Protein AF-0000000067478458 (afdb_homodimer)

Sequence (380 aa):
KSRFDGRETGVKDRFRKYLKAPKVTAKAPEKFSIYDQDHKVLVLDCGILRAVPDRPYILPETFFVLASHLSSACEEKGSPILLAVSKGELCLCCEKDKGQSKPSLQLKKKKLTDLATEKEQARQPFIFYRAEVGSKNTLESVTHPGWFICTSCNSGEPVGMTDILGKREHTEFSFRRVHKAEMSPIEATEKSRFDGRETGVKDRFRKYLKAPKVTAKAPEKFSIYDQDHKVLVLDCGILRAVPDRPYILPETFFVLASHLSSACEEKGSPILLAVSKGELCLCCEKDKGQSKPSLQLKKKKLTDLATEKEQARQPFIFYRAEVGSKNTLESVTHPGWFICTSCNSGEPVGMTDILGKREHTEFSFRRVHKAEMSPIEATE

InterPro domains:
  IPR000975 Interleukin-1 family [PF00340] (69-174)
  IPR000975 Interleukin-1 family [PR00264] (79-99)
  IPR000975 Interleukin-1 family [PR00264] (122-135)
  IPR000975 Interleukin-1 family [PR00264] (136-151)
  IPR000975 Interleukin-1 family [PTHR10078] (21-177)
  IPR008996 Cytokine IL1/FGF [SSF50353] (30-178)

Radius of gyration: 31.21 Å; Cα contacts (8 Å, |Δi|>4): 764; chains: 2; bounding box: 82×111×56 Å

Organism: Equus caballus (NCBI:txid9796)

pLDDT: mean 84.92, std 23.18, range [25.0, 98.94]

Foldseek 3Di:
DDPPPPPPPPVVVVVVVVVPPPPPVQPFWFKWWKAFPVQWTWDADPFFTFTAHDDPVDDGWIKTKHFADDPPDDPVLATKMWIATPQQQWTWFWDDDPPRPHIKIHTDGHGNVVLRPDDCVSNQRRIWHWDDDPQKIWTARRVDGQWTWWHAPDGGDTIIIDNDPDPGTTGIMGIHTDDPPPPPPPPPDD/DDPPPPPPPPVVVVVVVVVPPPPPVQPFWFKWWKAFPVQWTWDADPFFTFTAHDDPVDDGWIKTKGFADDPPDDPVLATKMWIATPQQQWTWFWDDDPPRPHTKIHTDGHGNVVLRPDDPVSNQRRIWHWDDDPQKTWTARRVDGQWTFWHAPDGGDTIIIDNDPDPGTTGIMGIHTDDPPPPPPPPPPD

Structure (mmCIF, N/CA/C/O backbone):
data_AF-0000000067478458-model_v1
#
loop_
_entity.id
_entity.type
_entity.pdbx_description
1 polymer Interleukin-1
#
loop_
_atom_site.group_PDB
_atom_site.id
_atom_site.type_symbol
_atom_site.label_atom_id
_atom_site.label_alt_id
_atom_site.label_comp_id
_atom_site.label_asym_id
_atom_site.label_entity_id
_atom_site.label_seq_id
_atom_site.pdbx_PDB_ins_code
_atom_site.Cartn_x
_atom_site.Cartn_y
_atom_site.Cartn_z
_atom_site.occupancy
_atom_site.B_iso_or_equiv
_atom_site.auth_seq_id
_atom_site.auth_comp_id
_atom_site.auth_asym_id
_atom_site.auth_atom_id
_atom_site.pdbx_PDB_model_num
ATOM 1 N N . LYS A 1 1 ? 62.625 -54.969 1.107 1 29.3 1 LYS A N 1
ATOM 2 C CA . LYS A 1 1 ? 61.344 -54.375 1.493 1 29.3 1 LYS A CA 1
ATOM 3 C C . LYS A 1 1 ? 61.031 -53.156 0.622 1 29.3 1 LYS A C 1
ATOM 5 O O . LYS A 1 1 ? 61.812 -52.219 0.546 1 29.3 1 LYS A O 1
ATOM 10 N N . SER A 1 2 ? 60.219 -53.406 -0.561 1 27.22 2 SER A N 1
ATOM 11 C CA . SER A 1 2 ? 59.906 -52.656 -1.771 1 27.22 2 SER A CA 1
ATOM 12 C C . SER A 1 2 ? 59.062 -51.406 -1.452 1 27.22 2 SER A C 1
ATOM 14 O O . SER A 1 2 ? 58.062 -51.5 -0.769 1 27.22 2 SER A O 1
ATOM 16 N N . ARG A 1 3 ? 59.656 -50.156 -1.488 1 32.78 3 ARG A N 1
ATOM 17 C CA . ARG A 1 3 ? 59.281 -48.781 -1.201 1 32.78 3 ARG A CA 1
ATOM 18 C C . ARG A 1 3 ? 58.25 -48.25 -2.184 1 32.78 3 ARG A C 1
ATOM 20 O O . ARG A 1 3 ? 58 -47.062 -2.287 1 32.78 3 ARG A O 1
ATOM 27 N N . PHE A 1 4 ? 57.562 -49.156 -3.01 1 31.75 4 PHE A N 1
ATOM 28 C CA . PHE A 1 4 ? 56.812 -48.625 -4.141 1 31.75 4 PHE A CA 1
ATOM 29 C C . PHE A 1 4 ? 55.531 -47.969 -3.678 1 31.75 4 PHE A C 1
ATOM 31 O O . PHE A 1 4 ? 54.688 -47.594 -4.496 1 31.75 4 PHE A O 1
ATOM 38 N N . ASP A 1 5 ? 55.156 -47.906 -2.355 1 34.56 5 ASP A N 1
ATOM 39 C CA . ASP A 1 5 ? 53.719 -47.75 -2.131 1 34.56 5 ASP A CA 1
ATOM 40 C C . ASP A 1 5 ? 53.281 -46.312 -2.34 1 34.56 5 ASP A C 1
ATOM 42 O O . ASP A 1 5 ? 52.125 -45.938 -2.078 1 34.56 5 ASP A O 1
ATOM 46 N N . GLY A 1 6 ? 54.25 -45.312 -2.615 1 32.06 6 GLY A N 1
ATOM 47 C CA . GLY A 1 6 ? 53.781 -43.969 -2.311 1 32.06 6 GLY A CA 1
ATOM 48 C C . GLY A 1 6 ? 52.906 -43.375 -3.393 1 32.06 6 GLY A C 1
ATOM 49 O O . GLY A 1 6 ? 52.375 -42.25 -3.238 1 32.06 6 GLY A O 1
ATOM 50 N N . ARG A 1 7 ? 53 -43.688 -4.707 1 40.56 7 ARG A N 1
ATOM 51 C CA . ARG A 1 7 ? 52.531 -42.781 -5.766 1 40.56 7 ARG A CA 1
ATOM 52 C C . ARG A 1 7 ? 51.031 -42.844 -5.906 1 40.56 7 ARG A C 1
ATOM 54 O O . ARG A 1 7 ? 50.469 -42.25 -6.848 1 40.56 7 ARG A O 1
ATOM 61 N N . GLU A 1 8 ? 50.375 -43.688 -5.094 1 39.91 8 GLU A N 1
ATOM 62 C CA . GLU A 1 8 ? 48.938 -43.844 -5.418 1 39.91 8 GLU A CA 1
ATOM 63 C C . GLU A 1 8 ? 48.156 -42.594 -5.031 1 39.91 8 GLU A C 1
ATOM 65 O O . GLU A 1 8 ? 47 -42.438 -5.426 1 39.91 8 GLU A O 1
ATOM 70 N N . THR A 1 9 ? 48.781 -41.562 -4.285 1 47.12 9 THR A N 1
ATOM 71 C CA . THR A 1 9 ? 47.906 -40.531 -3.736 1 47.12 9 THR A CA 1
ATOM 72 C C . THR A 1 9 ? 47.594 -39.5 -4.793 1 47.12 9 THR A C 1
ATOM 74 O O . THR A 1 9 ? 46.688 -38.688 -4.613 1 47.12 9 THR A O 1
ATOM 77 N N . GLY A 1 10 ? 48.344 -39.469 -6.039 1 44.66 10 GLY A N 1
ATOM 78 C CA . GLY A 1 10 ? 48.125 -38.375 -6.949 1 44.66 10 GLY A CA 1
ATOM 79 C C . GLY A 1 10 ? 46.906 -38.531 -7.805 1 44.66 10 GLY A C 1
ATOM 80 O O . GLY A 1 10 ? 46.531 -37.594 -8.547 1 44.66 10 GLY A O 1
ATOM 81 N N . VAL A 1 11 ? 46.406 -39.719 -8.031 1 46.41 11 VAL A N 1
ATOM 82 C CA . VAL A 1 11 ? 45.312 -39.906 -8.992 1 46.41 11 VAL A CA 1
ATOM 83 C C . VAL A 1 11 ? 44 -39.469 -8.367 1 46.41 11 VAL A C 1
ATOM 85 O O . VAL A 1 11 ? 43.031 -39.188 -9.078 1 46.41 11 VAL A O 1
ATOM 88 N N . LYS A 1 12 ? 43.938 -39.469 -7.062 1 46.12 12 LYS A N 1
ATOM 89 C CA . LYS A 1 12 ? 42.625 -39.219 -6.477 1 46.12 12 LYS A CA 1
ATOM 90 C C . LYS A 1 12 ? 42.281 -37.75 -6.543 1 46.12 12 LYS A C 1
ATOM 92 O O . LYS A 1 12 ? 41.094 -37.375 -6.586 1 46.12 12 LYS A O 1
ATOM 97 N N . ASP A 1 13 ? 43.312 -36.875 -6.648 1 46.44 13 ASP A N 1
ATOM 98 C CA . ASP A 1 13 ? 42.969 -35.438 -6.598 1 46.44 13 ASP A CA 1
ATOM 99 C C . ASP A 1 13 ? 42.469 -34.938 -7.949 1 46.44 13 ASP A C 1
ATOM 101 O O . ASP A 1 13 ? 41.688 -34 -8.016 1 46.44 13 ASP A O 1
ATOM 105 N N . ARG A 1 14 ? 42.781 -35.719 -9.086 1 42.22 14 ARG A N 1
ATOM 106 C CA . ARG A 1 14 ? 42.312 -35.219 -10.383 1 42.22 14 ARG A CA 1
ATOM 107 C C . ARG A 1 14 ? 40.844 -35.562 -10.617 1 42.22 14 ARG A C 1
ATOM 109 O O . ARG A 1 14 ? 40.156 -34.875 -11.359 1 42.22 14 ARG A O 1
ATOM 116 N N . PHE A 1 15 ? 40.312 -36.688 -10.023 1 43.44 15 PHE A N 1
ATOM 117 C CA . PHE A 1 15 ? 38.938 -37.062 -10.25 1 43.44 15 PHE A CA 1
ATOM 118 C C . PHE A 1 15 ? 38 -36.062 -9.57 1 43.44 15 PHE A C 1
ATOM 120 O O . PHE A 1 15 ? 36.875 -35.812 -10.047 1 43.44 15 PHE A O 1
ATOM 127 N N . ARG A 1 16 ? 38.344 -35.375 -8.516 1 35.69 16 ARG A N 1
ATOM 128 C CA . ARG A 1 16 ? 37.438 -34.469 -7.836 1 35.69 16 ARG A CA 1
ATOM 129 C C . ARG A 1 16 ? 37.25 -33.188 -8.633 1 35.69 16 ARG A C 1
ATOM 131 O O . ARG A 1 16 ? 36.25 -32.469 -8.469 1 35.69 16 ARG A O 1
ATOM 138 N N . LYS A 1 17 ? 38.281 -32.844 -9.406 1 40.16 17 LYS A N 1
ATOM 139 C CA . LYS A 1 17 ? 38.094 -31.594 -10.117 1 40.16 17 LYS A CA 1
ATOM 140 C C . LYS A 1 17 ? 37.094 -31.75 -11.25 1 40.16 17 LYS A C 1
ATOM 142 O O . LYS A 1 17 ? 36.438 -30.781 -11.617 1 40.16 17 LYS A O 1
ATOM 147 N N . TYR A 1 18 ? 37.125 -32.938 -11.93 1 38.72 18 TYR A N 1
ATOM 148 C CA . TYR A 1 18 ? 36.219 -33.062 -13.055 1 38.72 18 TYR A CA 1
ATOM 149 C C . TYR A 1 18 ? 34.781 -33.281 -12.586 1 38.72 18 TYR A C 1
ATOM 151 O O . TYR A 1 18 ? 33.844 -33.312 -13.398 1 38.72 18 TYR A O 1
ATOM 159 N N . LEU A 1 19 ? 34.656 -33.75 -11.352 1 32.28 19 LEU A N 1
ATOM 160 C CA . LEU A 1 19 ? 33.281 -33.938 -10.945 1 32.28 19 LEU A CA 1
ATOM 161 C C . LEU A 1 19 ? 32.656 -32.594 -10.602 1 32.28 19 LEU A C 1
ATOM 163 O O . LEU A 1 19 ? 31.609 -32.531 -9.922 1 32.28 19 LEU A O 1
ATOM 167 N N . LYS A 1 20 ? 33.531 -31.547 -10.695 1 36.47 20 LYS A N 1
ATOM 168 C CA . LYS A 1 20 ? 32.656 -30.406 -10.594 1 36.47 20 LYS A CA 1
ATOM 169 C C . LYS A 1 20 ? 31.594 -30.422 -11.703 1 36.47 20 LYS A C 1
ATOM 171 O O . LYS A 1 20 ? 31.922 -30.281 -12.883 1 36.47 20 LYS A O 1
ATOM 176 N N . ALA A 1 21 ? 30.672 -31.406 -11.68 1 36.75 21 ALA A N 1
ATOM 177 C CA . ALA A 1 21 ? 29.516 -31.281 -12.57 1 36.75 21 ALA A CA 1
ATOM 178 C C . ALA A 1 21 ? 29.234 -29.812 -12.883 1 36.75 21 ALA A C 1
ATOM 180 O O . ALA A 1 21 ? 29.359 -28.953 -12.008 1 36.75 21 ALA A O 1
ATOM 181 N N . PRO A 1 22 ? 29.422 -29.312 -14.094 1 38.59 22 PRO A N 1
ATOM 182 C CA . PRO A 1 22 ? 28.969 -27.938 -14.375 1 38.59 22 PRO A CA 1
ATOM 183 C C . PRO A 1 22 ? 27.703 -27.578 -13.617 1 38.59 22 PRO A C 1
ATOM 185 O O . PRO A 1 22 ? 26.719 -28.328 -13.641 1 38.59 22 PRO A O 1
ATOM 188 N N . LYS A 1 23 ? 27.766 -27.141 -12.336 1 41 23 LYS A N 1
ATOM 189 C CA . LYS A 1 23 ? 26.578 -26.562 -11.719 1 41 23 LYS A CA 1
ATOM 190 C C . LYS A 1 23 ? 25.688 -25.906 -12.758 1 41 23 LYS A C 1
ATOM 192 O O . LYS A 1 23 ? 26.078 -24.922 -13.398 1 41 23 LYS A O 1
ATOM 197 N N . VAL A 1 24 ? 25.016 -26.562 -13.711 1 41.78 24 VAL A N 1
ATOM 198 C CA . VAL A 1 24 ? 23.938 -25.875 -14.438 1 41.78 24 VAL A CA 1
ATOM 199 C C . VAL A 1 24 ? 23.391 -24.719 -13.594 1 41.78 24 VAL A C 1
ATOM 201 O O . VAL A 1 24 ? 22.922 -24.938 -12.484 1 41.78 24 VAL A O 1
ATOM 204 N N . THR A 1 25 ? 24.078 -23.703 -13.508 1 47.22 25 THR A N 1
ATOM 205 C CA . THR A 1 25 ? 23.688 -22.5 -12.789 1 47.22 25 THR A CA 1
ATOM 206 C C . THR A 1 25 ? 22.203 -22.219 -12.984 1 47.22 25 THR A C 1
ATOM 208 O O . THR A 1 25 ? 21.75 -22.016 -14.117 1 47.22 25 THR A O 1
ATOM 211 N N . ALA A 1 26 ? 21.328 -22.938 -12.336 1 62.53 26 ALA A N 1
ATOM 212 C CA . ALA A 1 26 ? 19.891 -22.672 -12.32 1 62.53 26 ALA A CA 1
ATOM 213 C C . ALA A 1 26 ? 19.609 -21.172 -12.43 1 62.53 26 ALA A C 1
ATOM 215 O O . ALA A 1 26 ? 20.219 -20.359 -11.719 1 62.53 26 ALA A O 1
ATOM 216 N N . LYS A 1 27 ? 19.109 -20.703 -13.633 1 79.88 27 LYS A N 1
ATOM 217 C CA . LYS A 1 27 ? 18.734 -19.312 -13.875 1 79.88 27 LYS A CA 1
ATOM 218 C C . LYS A 1 27 ? 17.938 -18.75 -12.695 1 79.88 27 LYS A C 1
ATOM 220 O O . LYS A 1 27 ? 17.062 -19.422 -12.148 1 79.88 27 LYS A O 1
ATOM 225 N N . ALA A 1 28 ? 18.469 -17.656 -12.094 1 91.38 28 ALA A N 1
ATOM 226 C CA . ALA A 1 28 ? 17.781 -16.969 -11.016 1 91.38 28 ALA A CA 1
ATOM 227 C C . ALA A 1 28 ? 16.344 -16.625 -11.406 1 91.38 28 ALA A C 1
ATOM 229 O O . ALA A 1 28 ? 16.062 -16.359 -12.578 1 91.38 28 ALA A O 1
ATOM 230 N N . PRO A 1 29 ? 15.5 -16.766 -10.492 1 96.31 29 PRO A N 1
ATOM 231 C CA . PRO A 1 29 ? 14.109 -16.391 -10.797 1 96.31 29 PRO A CA 1
ATOM 232 C C . PRO A 1 29 ? 13.984 -14.945 -11.289 1 96.31 29 PRO A C 1
ATOM 234 O O . PRO A 1 29 ? 14.703 -14.062 -10.828 1 96.31 29 PRO A O 1
ATOM 237 N N . GLU A 1 30 ? 13.125 -14.812 -12.273 1 97.12 30 GLU A N 1
ATOM 238 C CA . GLU A 1 30 ? 12.75 -13.461 -12.672 1 97.12 30 GLU A CA 1
ATOM 239 C C . GLU A 1 30 ? 11.734 -12.859 -11.703 1 97.12 30 GLU A C 1
ATOM 241 O O . GLU A 1 30 ? 10.906 -13.578 -11.141 1 97.12 30 GLU A O 1
ATOM 246 N N . LYS A 1 31 ? 11.82 -11.562 -11.5 1 98.38 31 LYS A N 1
ATOM 247 C CA . LYS A 1 31 ? 10.945 -10.883 -10.547 1 98.38 31 LYS A CA 1
ATOM 248 C C . LYS A 1 31 ? 9.977 -9.938 -11.258 1 98.38 31 LYS A C 1
ATOM 250 O O . LYS A 1 31 ? 10.398 -9.133 -12.094 1 98.38 31 LYS A O 1
ATOM 255 N N . PHE A 1 32 ? 8.695 -10.078 -10.883 1 98.56 32 PHE A N 1
ATOM 256 C CA . PHE A 1 32 ? 7.695 -9.258 -11.547 1 98.56 32 PHE A CA 1
ATOM 257 C C . PHE A 1 32 ? 6.648 -8.766 -10.555 1 98.56 32 PHE A C 1
ATOM 259 O O . PHE A 1 32 ? 6.348 -9.445 -9.57 1 98.56 32 PHE A O 1
ATOM 266 N N . SER A 1 33 ? 6.156 -7.566 -10.82 1 98.75 33 SER A N 1
ATOM 267 C CA . SER A 1 33 ? 4.816 -7.203 -10.375 1 98.75 33 SER A CA 1
ATOM 268 C C . SER A 1 33 ? 3.77 -7.527 -11.438 1 98.75 33 SER A C 1
ATOM 270 O O . SER A 1 33 ? 4.02 -7.359 -12.633 1 98.75 33 SER A O 1
ATOM 272 N N . ILE A 1 34 ? 2.566 -7.938 -11.047 1 98.88 34 ILE A N 1
ATOM 273 C CA . ILE A 1 34 ? 1.565 -8.406 -12 1 98.88 34 ILE A CA 1
ATOM 274 C C . ILE A 1 34 ? 0.318 -7.531 -11.914 1 98.88 34 ILE A C 1
ATOM 276 O O . ILE A 1 34 ? -0.185 -7.266 -10.82 1 98.88 34 ILE A O 1
ATOM 280 N N . TYR A 1 35 ? -0.175 -7.098 -13.055 1 98.62 35 TYR A N 1
ATOM 281 C CA . TYR A 1 35 ? -1.319 -6.199 -13.172 1 98.62 35 TYR A CA 1
ATOM 282 C C . TYR A 1 35 ? -2.4 -6.809 -14.062 1 98.62 35 TYR A C 1
ATOM 284 O O . TYR A 1 35 ? -2.096 -7.469 -15.055 1 98.62 35 TYR A O 1
ATOM 292 N N . ASP A 1 36 ? -3.643 -6.535 -13.672 1 98 36 ASP A N 1
ATOM 293 C CA . ASP A 1 36 ? -4.688 -7.016 -14.57 1 98 36 ASP A CA 1
ATOM 294 C C . ASP A 1 36 ? -5.188 -5.898 -15.484 1 98 36 ASP A C 1
ATOM 296 O O . ASP A 1 36 ? -4.578 -4.824 -15.547 1 98 36 ASP A O 1
ATOM 300 N N . GLN A 1 37 ? -6.168 -6.109 -16.219 1 94.69 37 GLN A N 1
ATOM 301 C CA . GLN A 1 37 ? -6.633 -5.211 -17.266 1 94.69 37 GLN A CA 1
ATOM 302 C C . GLN A 1 37 ? -7.363 -4.008 -16.688 1 94.69 37 GLN A C 1
ATOM 304 O O . GLN A 1 37 ? -7.578 -3.01 -17.375 1 94.69 37 GLN A O 1
ATOM 309 N N . ASP A 1 38 ? -7.812 -4.074 -15.492 1 95.75 38 ASP A N 1
ATOM 310 C CA . ASP A 1 38 ? -8.539 -2.979 -14.859 1 95.75 38 ASP A CA 1
ATOM 311 C C . ASP A 1 38 ? -7.605 -2.137 -13.984 1 95.75 38 ASP A C 1
ATOM 313 O O . ASP A 1 38 ? -8.039 -1.565 -12.984 1 95.75 38 ASP A O 1
ATOM 317 N N . HIS A 1 39 ? -6.324 -2.219 -14.242 1 95.12 39 HIS A N 1
ATOM 318 C CA . HIS A 1 39 ? -5.301 -1.426 -13.562 1 95.12 39 HIS A CA 1
ATOM 319 C C . HIS A 1 39 ? -5.219 -1.78 -12.086 1 95.12 39 HIS A C 1
ATOM 321 O O . HIS A 1 39 ? -4.887 -0.93 -11.25 1 95.12 39 HIS A O 1
ATOM 327 N N . LYS A 1 40 ? -5.672 -2.986 -11.852 1 98.56 40 LYS A N 1
ATOM 328 C CA . LYS A 1 40 ? -5.406 -3.508 -10.516 1 98.56 40 LYS A CA 1
ATOM 329 C C . LYS A 1 40 ? -4.051 -4.215 -10.461 1 98.56 40 LYS A C 1
ATOM 331 O O . LYS A 1 40 ? -3.574 -4.73 -11.469 1 98.56 40 LYS A O 1
ATOM 336 N N . VAL A 1 41 ? -3.424 -4.16 -9.312 1 98.81 41 VAL A N 1
ATOM 337 C CA . VAL A 1 41 ? -2.152 -4.828 -9.055 1 98.81 41 VAL A CA 1
ATOM 338 C C . VAL A 1 41 ? -2.354 -5.93 -8.016 1 98.81 41 VAL A C 1
ATOM 340 O O . VAL A 1 41 ? -3.193 -5.809 -7.125 1 98.81 41 VAL A O 1
ATOM 343 N N . LEU A 1 42 ? -1.634 -7.059 -8.188 1 98.94 42 LEU A N 1
ATOM 344 C CA . LEU A 1 42 ? -1.756 -8.164 -7.242 1 98.94 42 LEU A CA 1
ATOM 345 C C . LEU A 1 42 ? -0.916 -7.906 -5.996 1 98.94 42 LEU A C 1
ATOM 347 O O . LEU A 1 42 ? 0.262 -7.555 -6.098 1 98.94 42 LEU A O 1
ATOM 351 N N . VAL A 1 43 ? -1.51 -8.031 -4.824 1 98.94 43 VAL A N 1
ATOM 352 C CA . VAL A 1 43 ? -0.87 -7.836 -3.529 1 98.94 43 VAL A CA 1
ATOM 353 C C . VAL A 1 43 ? -1.061 -9.078 -2.664 1 98.94 43 VAL A C 1
ATOM 355 O O . VAL A 1 43 ? -1.953 -9.891 -2.922 1 98.94 43 VAL A O 1
ATOM 358 N N . LEU A 1 44 ? -0.184 -9.273 -1.746 1 98.81 44 LEU A N 1
ATOM 359 C CA . LEU A 1 44 ? -0.313 -10.359 -0.781 1 98.81 44 LEU A CA 1
ATOM 360 C C . LEU A 1 44 ? -0.853 -9.844 0.548 1 98.81 44 LEU A C 1
ATOM 362 O O . LEU A 1 44 ? -0.227 -9 1.192 1 98.81 44 LEU A O 1
ATOM 366 N N . ASP A 1 45 ? -2.033 -10.273 0.88 1 98.19 45 ASP A N 1
ATOM 367 C CA . ASP A 1 45 ? -2.713 -9.875 2.109 1 98.19 45 ASP A CA 1
ATOM 368 C C . ASP A 1 45 ? -2.814 -11.047 3.084 1 98.19 45 ASP A C 1
ATOM 370 O O . ASP A 1 45 ? -3.809 -11.773 3.086 1 98.19 45 ASP A O 1
ATOM 374 N N . CYS A 1 46 ? -1.815 -11.148 3.975 1 95.81 46 CYS A N 1
ATOM 375 C CA . CYS A 1 46 ? -1.787 -12.195 4.988 1 95.81 46 CYS A CA 1
ATOM 376 C C . CYS A 1 46 ? -2.055 -13.562 4.367 1 95.81 46 CYS A C 1
ATOM 378 O O . CYS A 1 46 ? -2.922 -14.305 4.832 1 95.81 46 CYS A O 1
ATOM 380 N N . GLY A 1 47 ? -1.391 -13.836 3.328 1 96.75 47 GLY A N 1
ATOM 381 C CA . GLY A 1 47 ? -1.423 -15.156 2.723 1 96.75 47 GLY A CA 1
ATOM 382 C C . GLY A 1 47 ? -2.445 -15.281 1.609 1 96.75 47 GLY A C 1
ATOM 383 O O . GLY A 1 47 ? -2.576 -16.344 0.993 1 96.75 47 GLY A O 1
ATOM 384 N N . ILE A 1 48 ? -3.158 -14.25 1.363 1 98.12 48 ILE A N 1
ATOM 385 C CA . ILE A 1 48 ? -4.148 -14.258 0.292 1 98.12 48 ILE A CA 1
ATOM 386 C C . ILE A 1 48 ? -3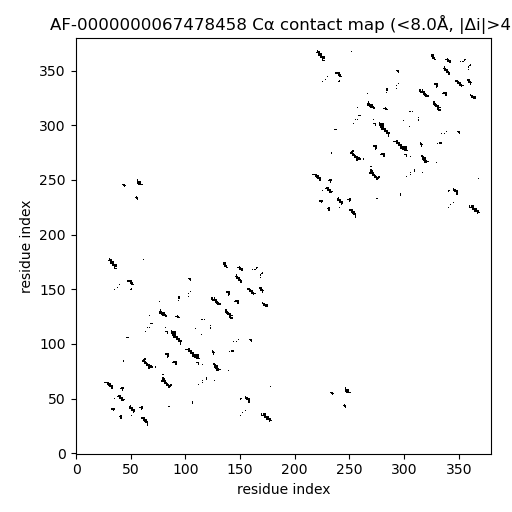.732 -13.273 -0.799 1 98.12 48 ILE A C 1
ATOM 388 O O . ILE A 1 48 ? -3.48 -12.094 -0.521 1 98.12 48 ILE A O 1
ATOM 392 N N . LEU A 1 49 ? -3.602 -13.766 -2.01 1 98.75 49 LEU A N 1
ATOM 393 C CA . LEU A 1 49 ? -3.375 -12.883 -3.146 1 98.75 49 LEU A CA 1
ATOM 394 C C . LEU A 1 49 ? -4.66 -12.156 -3.537 1 98.75 49 LEU A C 1
ATOM 396 O O . LEU A 1 49 ? -5.707 -12.781 -3.693 1 98.75 49 LEU A O 1
ATOM 400 N N . ARG A 1 50 ? -4.559 -10.828 -3.633 1 98.81 50 ARG A N 1
ATOM 401 C CA . ARG A 1 50 ? -5.715 -10.008 -4.004 1 98.81 50 ARG A CA 1
ATOM 402 C C . ARG A 1 50 ? -5.359 -9.039 -5.121 1 98.81 50 ARG A C 1
ATOM 404 O O . ARG A 1 50 ? -4.195 -8.664 -5.281 1 98.81 50 ARG A O 1
ATOM 411 N N . ALA A 1 51 ? -6.387 -8.695 -5.883 1 98.75 51 ALA A N 1
ATOM 412 C CA . ALA A 1 51 ? -6.234 -7.633 -6.875 1 98.75 51 ALA A CA 1
ATOM 413 C C . ALA A 1 51 ? -6.824 -6.32 -6.367 1 98.75 51 ALA A C 1
ATOM 415 O O . ALA A 1 51 ? -8.008 -6.254 -6.027 1 98.75 51 ALA A O 1
ATOM 416 N N . VAL A 1 52 ? -6.008 -5.297 -6.246 1 98.56 52 VAL A N 1
ATOM 417 C CA . VAL A 1 52 ? -6.457 -3.996 -5.762 1 98.56 52 VAL A CA 1
ATOM 418 C C . VAL A 1 52 ? -6.035 -2.904 -6.742 1 98.56 52 VAL A C 1
ATOM 420 O O . VAL A 1 52 ? -5.086 -3.082 -7.508 1 98.56 52 VAL A O 1
ATOM 423 N N . PRO A 1 53 ? -6.785 -1.814 -6.816 1 97.88 53 PRO A N 1
ATOM 424 C CA . PRO A 1 53 ? -6.336 -0.732 -7.695 1 97.88 53 PRO A CA 1
ATOM 425 C C . PRO A 1 53 ? -4.902 -0.295 -7.414 1 97.88 53 PRO A C 1
ATOM 427 O O . PRO A 1 53 ? -4.516 -0.149 -6.25 1 97.88 53 PRO A O 1
ATOM 430 N N . ASP A 1 54 ? -4.164 -0.104 -8.461 1 98 54 ASP A N 1
ATOM 431 C CA . ASP A 1 54 ? -2.791 0.372 -8.352 1 98 54 ASP A CA 1
ATOM 432 C C . ASP A 1 54 ? -2.748 1.833 -7.91 1 98 54 ASP A C 1
ATOM 434 O O . ASP A 1 54 ? -3.242 2.715 -8.617 1 98 54 ASP A O 1
ATOM 438 N N . ARG A 1 55 ? -2.273 2.072 -6.703 1 97.56 55 ARG A N 1
ATOM 439 C CA . ARG A 1 55 ? -2.078 3.404 -6.141 1 97.56 55 ARG A CA 1
ATOM 440 C C . ARG A 1 55 ? -0.668 3.561 -5.582 1 97.56 55 ARG A C 1
ATOM 442 O O . ARG A 1 55 ? 0.003 2.568 -5.285 1 97.56 55 ARG A O 1
ATOM 449 N N . PRO A 1 56 ? -0.153 4.816 -5.391 1 96.75 56 PRO A N 1
ATOM 450 C CA . PRO A 1 56 ? 1.213 5.047 -4.91 1 96.75 56 PRO A CA 1
ATOM 451 C C . PRO A 1 56 ? 1.468 4.426 -3.537 1 96.75 56 PRO A C 1
ATOM 453 O O . PRO A 1 56 ? 2.609 4.094 -3.209 1 96.75 56 PRO A O 1
ATOM 456 N N . TYR A 1 57 ? 0.434 4.293 -2.756 1 97.81 57 TYR A N 1
ATOM 457 C CA . TYR A 1 57 ? 0.625 3.795 -1.397 1 97.81 57 TYR A CA 1
ATOM 458 C C . TYR A 1 57 ? 0.432 2.285 -1.336 1 97.81 57 TYR A C 1
ATOM 460 O O . TYR A 1 57 ? 0.445 1.694 -0.253 1 97.81 57 TYR A O 1
ATOM 468 N N . ILE A 1 58 ? 0.292 1.642 -2.502 1 98.56 58 ILE A N 1
ATOM 469 C CA . ILE A 1 58 ? 0.133 0.193 -2.568 1 98.56 58 ILE A CA 1
ATOM 470 C C . ILE A 1 58 ? 1.484 -0.463 -2.842 1 98.56 58 ILE A C 1
ATOM 472 O O . ILE A 1 58 ? 2.217 -0.039 -3.738 1 98.56 58 ILE A O 1
ATOM 476 N N . LEU A 1 59 ? 1.843 -1.399 -2.02 1 98.06 59 LEU A N 1
ATOM 477 C CA . LEU A 1 59 ? 3.029 -2.221 -2.238 1 98.06 59 LEU A CA 1
ATOM 478 C C . LEU A 1 59 ? 2.689 -3.455 -3.066 1 98.06 59 LEU A C 1
ATOM 480 O O . LEU A 1 59 ? 2.09 -4.402 -2.557 1 98.06 59 LEU A O 1
ATOM 484 N N . PRO A 1 60 ? 3.002 -3.504 -4.344 1 98.56 60 PRO A N 1
ATOM 485 C CA . PRO A 1 60 ? 2.756 -4.699 -5.152 1 98.56 60 PRO A CA 1
ATOM 486 C C . PRO A 1 60 ? 3.508 -5.926 -4.641 1 98.56 60 PRO A C 1
ATOM 488 O O . PRO A 1 60 ? 4.633 -5.805 -4.148 1 98.56 60 PRO A O 1
ATOM 491 N N . GLU A 1 61 ? 2.904 -7.051 -4.762 1 98.75 61 GLU A N 1
ATOM 492 C CA . GLU A 1 61 ? 3.643 -8.273 -4.461 1 98.75 61 GLU A CA 1
ATOM 493 C C . GLU A 1 61 ? 4.652 -8.594 -5.562 1 98.75 61 GLU A C 1
ATOM 495 O O . GLU A 1 61 ? 4.355 -8.445 -6.746 1 98.75 61 GLU A O 1
ATOM 500 N N . THR A 1 62 ? 5.812 -8.969 -5.141 1 98.69 62 THR A N 1
ATOM 501 C CA . THR A 1 62 ? 6.809 -9.438 -6.094 1 98.69 62 THR A CA 1
ATOM 502 C C . THR A 1 62 ? 6.621 -10.93 -6.379 1 98.69 62 THR A C 1
ATOM 504 O O . THR A 1 62 ? 6.633 -11.75 -5.457 1 98.69 62 THR A O 1
ATOM 507 N N . PHE A 1 63 ? 6.477 -11.266 -7.59 1 98.81 63 PHE A N 1
ATOM 508 C CA . PHE A 1 63 ? 6.422 -12.648 -8.039 1 98.81 63 PHE A CA 1
ATOM 509 C C . PHE A 1 63 ? 7.793 -13.125 -8.508 1 98.81 63 PHE A C 1
ATOM 511 O O . PHE A 1 63 ? 8.469 -12.43 -9.273 1 98.81 63 PHE A O 1
ATOM 518 N N . PHE A 1 64 ? 8.148 -14.227 -8.031 1 98.69 64 PHE A N 1
ATOM 519 C CA . PHE A 1 64 ? 9.32 -14.93 -8.523 1 98.69 64 PHE A CA 1
ATOM 520 C C . PHE A 1 64 ? 8.93 -16 -9.531 1 98.69 64 PHE A C 1
ATOM 522 O O . PHE A 1 64 ? 8.109 -16.875 -9.234 1 98.69 64 PHE A O 1
ATOM 529 N N . VAL A 1 65 ? 9.5 -15.906 -10.68 1 98.38 65 VAL A N 1
ATOM 530 C CA . VAL A 1 65 ? 9.07 -16.766 -11.781 1 98.38 65 VAL A CA 1
ATOM 531 C C . VAL A 1 65 ? 10.258 -17.562 -12.297 1 98.38 65 VAL A C 1
ATOM 533 O O . VAL A 1 65 ? 11.328 -17.016 -12.555 1 98.38 65 VAL A O 1
ATOM 536 N N . LEU A 1 66 ? 10.094 -18.875 -12.414 1 98.06 66 LEU A N 1
ATOM 537 C CA . LEU A 1 66 ? 11.094 -19.766 -12.992 1 98.06 66 LEU A CA 1
ATOM 538 C C . LEU A 1 66 ? 10.492 -20.578 -14.133 1 98.06 66 LEU A C 1
ATOM 540 O O . LEU A 1 66 ? 9.359 -21.062 -14.031 1 98.06 66 LEU A O 1
ATOM 544 N N . ALA A 1 67 ? 11.266 -20.625 -15.164 1 96.25 67 ALA A N 1
ATOM 545 C CA . ALA A 1 67 ? 10.883 -21.578 -16.203 1 96.25 67 ALA A CA 1
ATOM 546 C C . ALA A 1 67 ? 10.906 -23.016 -15.68 1 96.25 67 ALA A C 1
ATOM 548 O O . ALA A 1 67 ? 11.703 -23.344 -14.797 1 96.25 67 ALA A O 1
ATOM 549 N N . SER A 1 68 ? 9.969 -23.828 -16.172 1 95.44 68 SER A N 1
ATOM 550 C CA . SER A 1 68 ? 9.922 -25.234 -15.805 1 95.44 68 SER A CA 1
ATOM 551 C C . SER A 1 68 ? 9.883 -26.125 -17.031 1 95.44 68 SER A C 1
ATOM 553 O O . SER A 1 68 ? 9.656 -25.656 -18.156 1 95.44 68 SER A O 1
ATOM 555 N N . HIS A 1 69 ? 10.211 -27.344 -16.734 1 91.88 69 HIS A N 1
ATOM 556 C CA . HIS A 1 69 ? 10.195 -28.344 -17.797 1 91.88 69 HIS A CA 1
ATOM 557 C C . HIS A 1 69 ? 9.062 -29.344 -17.609 1 91.88 69 HIS A C 1
ATOM 559 O O . HIS A 1 69 ? 8.773 -29.75 -16.484 1 91.88 69 HIS A O 1
ATOM 565 N N . LEU A 1 70 ? 8.414 -29.625 -18.688 1 93.44 70 LEU A N 1
ATOM 566 C CA . LEU A 1 70 ? 7.383 -30.656 -18.75 1 93.44 70 LEU A CA 1
ATOM 567 C C . LEU A 1 70 ? 7.633 -31.609 -19.906 1 93.44 70 LEU A C 1
ATOM 569 O O . LEU A 1 70 ? 7.816 -31.172 -21.047 1 93.44 70 LEU A O 1
ATOM 573 N N . SER A 1 71 ? 7.688 -32.875 -19.656 1 91.75 71 SER A N 1
ATOM 574 C CA . SER A 1 71 ? 7.953 -33.875 -20.688 1 91.75 71 SER A CA 1
ATOM 575 C C . SER A 1 71 ? 6.883 -33.844 -21.766 1 91.75 71 SER A C 1
ATOM 577 O O . SER A 1 71 ? 7.18 -34.031 -22.953 1 91.75 71 SER A O 1
ATOM 579 N N . SER A 1 72 ? 5.637 -33.594 -21.438 1 88.12 72 SER A N 1
ATOM 580 C CA . SER A 1 72 ? 4.52 -33.562 -22.375 1 88.12 72 SER A CA 1
ATOM 581 C C . SER A 1 72 ? 4.027 -32.156 -22.609 1 88.12 72 SER A C 1
ATOM 583 O O . SER A 1 72 ? 2.834 -31.922 -22.828 1 88.12 72 SER A O 1
ATOM 585 N N . ALA A 1 73 ? 5.012 -31.281 -22.656 1 83.88 73 ALA A N 1
ATOM 586 C CA . ALA A 1 73 ? 4.617 -29.875 -22.781 1 83.88 73 ALA A CA 1
ATOM 587 C C . ALA A 1 73 ? 3.977 -29.609 -24.141 1 83.88 73 ALA A C 1
ATOM 589 O O . ALA A 1 73 ? 4.391 -30.188 -25.156 1 83.88 73 ALA A O 1
ATOM 590 N N . CYS A 1 74 ? 2.889 -28.859 -24.188 1 87.94 74 CYS A N 1
ATOM 591 C CA . CYS A 1 74 ? 2.221 -28.359 -25.391 1 87.94 74 CYS A CA 1
ATOM 592 C C . CYS A 1 74 ? 2.689 -26.953 -25.734 1 87.94 74 CYS A C 1
ATOM 594 O O . CYS A 1 74 ? 2.342 -25.984 -25.047 1 87.94 74 CYS A O 1
ATOM 596 N N . GLU A 1 75 ? 3.43 -26.812 -26.766 1 85.44 75 GLU A N 1
ATOM 597 C CA . GLU A 1 75 ? 4.02 -25.516 -27.125 1 85.44 75 GLU A CA 1
ATOM 598 C C . GLU A 1 75 ? 2.941 -24.469 -27.391 1 85.44 75 GLU A C 1
ATOM 600 O O . GLU A 1 75 ? 3.146 -23.281 -27.125 1 85.44 75 GLU A O 1
ATOM 605 N N . GLU A 1 76 ? 1.822 -24.938 -27.844 1 91.31 76 GLU A N 1
ATOM 606 C CA . GLU A 1 76 ? 0.744 -24.031 -28.203 1 91.31 76 GLU A CA 1
ATOM 607 C C . GLU A 1 76 ? 0.15 -23.359 -26.984 1 91.31 76 GLU A C 1
ATOM 609 O O . GLU A 1 76 ? -0.471 -22.297 -27.078 1 91.31 76 GLU A O 1
ATOM 614 N N . LYS A 1 77 ? 0.357 -23.984 -25.844 1 93.94 77 LYS A N 1
ATOM 615 C CA . LYS A 1 77 ? -0.254 -23.469 -24.625 1 93.94 77 LYS A CA 1
ATOM 616 C C . LYS A 1 77 ? 0.659 -22.453 -23.938 1 93.94 77 LYS A C 1
ATOM 618 O O . LYS A 1 77 ? 0.233 -21.734 -23.031 1 93.94 77 LYS A O 1
ATOM 623 N N . GLY A 1 78 ? 1.837 -22.328 -24.391 1 95.81 78 GLY A N 1
ATOM 624 C CA . GLY A 1 78 ? 2.791 -21.406 -23.797 1 95.81 78 GLY A CA 1
ATOM 625 C C . GLY A 1 78 ? 3.906 -22.109 -23.047 1 95.81 78 GLY A C 1
ATOM 626 O O . GLY A 1 78 ? 4.105 -23.312 -23.203 1 95.81 78 GLY A O 1
ATOM 627 N N . SER A 1 79 ? 4.672 -21.375 -22.281 1 96.38 79 SER A N 1
ATOM 628 C CA . SER A 1 79 ? 5.832 -21.906 -21.578 1 96.38 79 SER A CA 1
ATOM 629 C C . SER A 1 79 ? 5.477 -22.297 -20.141 1 96.38 79 SER A C 1
ATOM 631 O O . SER A 1 79 ? 4.84 -21.516 -19.422 1 96.38 79 SER A O 1
ATOM 633 N N . PRO A 1 80 ? 5.836 -23.5 -19.812 1 97.56 80 PRO A N 1
ATOM 634 C CA . PRO A 1 80 ? 5.609 -23.875 -18.406 1 97.56 80 PRO A CA 1
ATOM 635 C C . PRO A 1 80 ? 6.445 -23.047 -17.438 1 97.56 80 PRO A C 1
ATOM 637 O O . PRO A 1 80 ? 7.656 -22.922 -17.609 1 97.56 80 PRO A O 1
ATOM 640 N N . ILE A 1 81 ? 5.781 -22.516 -16.391 1 98.19 81 ILE A N 1
ATOM 641 C CA . ILE A 1 81 ? 6.512 -21.734 -15.406 1 98.19 81 ILE A CA 1
ATOM 642 C C . ILE A 1 81 ? 6.047 -22.109 -14 1 98.19 81 ILE A C 1
ATOM 644 O O . ILE A 1 81 ? 4.977 -22.688 -13.828 1 98.19 81 ILE A O 1
ATOM 648 N N . LEU A 1 82 ? 6.887 -21.828 -13.055 1 98.69 82 LEU A N 1
ATOM 649 C CA . LEU A 1 82 ? 6.594 -21.828 -11.625 1 98.69 82 LEU A CA 1
ATOM 650 C C . LEU A 1 82 ? 6.539 -20.391 -11.094 1 98.69 82 LEU A C 1
ATOM 652 O O . LEU A 1 82 ? 7.312 -19.531 -11.531 1 98.69 82 LEU A O 1
ATOM 656 N N . LEU A 1 83 ? 5.625 -20.172 -10.172 1 98.88 83 LEU A N 1
ATOM 657 C CA . LEU A 1 83 ? 5.496 -18.859 -9.547 1 98.88 83 LEU A CA 1
ATOM 658 C C . LEU A 1 83 ? 5.523 -18.969 -8.031 1 98.88 83 LEU A C 1
ATOM 660 O O . LEU A 1 83 ? 4.961 -19.906 -7.461 1 98.88 83 LEU A O 1
ATOM 664 N N . ALA A 1 84 ? 6.145 -17.984 -7.469 1 98.88 84 ALA A N 1
ATOM 665 C CA . ALA A 1 84 ? 6.145 -17.875 -6.012 1 98.88 84 ALA A CA 1
ATOM 666 C C . ALA A 1 84 ? 6.051 -16.422 -5.562 1 98.88 84 ALA A C 1
ATOM 668 O O . ALA A 1 84 ? 6.43 -15.508 -6.305 1 98.88 84 ALA A O 1
ATOM 669 N N . VAL A 1 85 ? 5.5 -16.266 -4.395 1 98.75 85 VAL A N 1
ATOM 670 C CA . VAL A 1 85 ? 5.406 -14.953 -3.758 1 98.75 85 VAL A CA 1
ATOM 671 C C . VAL A 1 85 ? 6.035 -15.008 -2.369 1 98.75 85 VAL A C 1
ATOM 673 O O . VAL A 1 85 ? 6.707 -15.984 -2.021 1 98.75 85 VAL A O 1
ATOM 676 N N . SER A 1 86 ? 5.926 -13.867 -1.614 1 98.19 86 SER A N 1
ATOM 677 C CA . SER A 1 86 ? 6.543 -13.805 -0.292 1 98.19 86 SER A CA 1
ATOM 678 C C . SER A 1 86 ? 8.016 -14.18 -0.351 1 98.19 86 SER A C 1
ATOM 680 O O . SER A 1 86 ? 8.461 -15.102 0.339 1 98.19 86 SER A O 1
ATOM 682 N N . LYS A 1 87 ? 8.773 -13.508 -1.2 1 97.25 87 LYS A N 1
ATOM 683 C CA . LYS A 1 87 ? 10.211 -13.68 -1.39 1 97.25 87 LYS A CA 1
ATOM 684 C C . LYS A 1 87 ? 10.547 -15.094 -1.847 1 97.25 87 LYS A C 1
ATOM 686 O O . LYS A 1 87 ? 11.578 -15.648 -1.464 1 97.25 87 LYS A O 1
ATOM 691 N N . GLY A 1 88 ? 9.578 -15.75 -2.469 1 98.19 88 GLY A N 1
ATOM 692 C CA . GLY A 1 88 ? 9.828 -17.062 -3.051 1 98.19 88 GLY A CA 1
ATOM 693 C C . GLY A 1 88 ? 9.469 -18.203 -2.123 1 98.19 88 GLY A C 1
ATOM 694 O O . GLY A 1 88 ? 9.75 -19.359 -2.426 1 98.19 88 GLY A O 1
ATOM 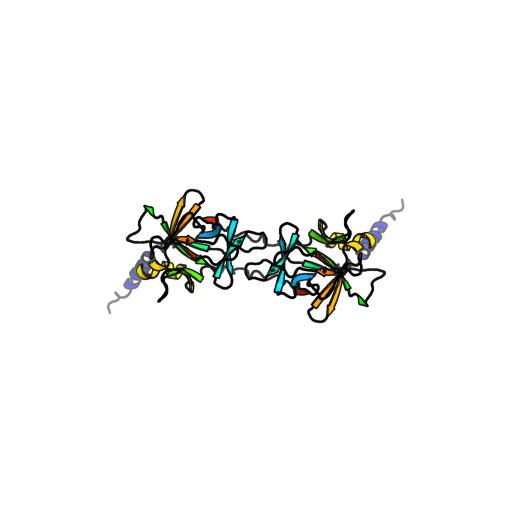695 N N . GLU A 1 89 ? 8.766 -17.875 -1.022 1 98.44 89 GLU A N 1
ATOM 696 C CA . GLU A 1 89 ? 8.547 -18.875 0.011 1 98.44 89 GLU A CA 1
ATOM 697 C C . GLU A 1 89 ? 7.168 -19.516 -0.123 1 98.44 89 GLU A C 1
ATOM 699 O O . GLU A 1 89 ? 6.895 -20.547 0.483 1 98.44 89 GLU A O 1
ATOM 704 N N . LEU A 1 90 ? 6.297 -18.875 -0.836 1 98.81 90 LEU A N 1
ATOM 705 C CA . LEU A 1 90 ? 4.961 -19.406 -1.082 1 98.81 90 LEU A CA 1
ATOM 706 C C . LEU A 1 90 ? 4.734 -19.641 -2.57 1 98.81 90 LEU A C 1
ATOM 708 O O . LEU A 1 90 ? 4.676 -18.703 -3.357 1 98.81 90 LEU A O 1
ATOM 712 N N . CYS A 1 91 ? 4.582 -20.891 -2.945 1 98.88 91 CYS A N 1
ATOM 713 C CA . CYS A 1 91 ? 4.43 -21.234 -4.355 1 98.88 91 CYS A CA 1
ATOM 714 C C . CYS A 1 91 ? 2.959 -21.328 -4.738 1 98.88 91 CYS A C 1
ATOM 716 O O . CYS A 1 91 ? 2.143 -21.844 -3.973 1 98.88 91 CYS A O 1
ATOM 718 N N . LEU A 1 92 ? 2.623 -20.797 -5.867 1 98.88 92 LEU A N 1
ATOM 719 C CA . LEU A 1 92 ? 1.264 -20.906 -6.387 1 98.88 92 LEU A CA 1
ATOM 720 C C . LEU A 1 92 ? 0.976 -22.328 -6.852 1 98.88 92 LEU A C 1
ATOM 722 O O . LEU A 1 92 ? 1.824 -22.969 -7.48 1 98.88 92 LEU A O 1
ATOM 726 N N . CYS A 1 93 ? -0.202 -22.703 -6.535 1 98.31 93 CYS A N 1
ATOM 727 C CA . CYS A 1 93 ? -0.644 -24.062 -6.836 1 98.31 93 CYS A CA 1
ATOM 728 C C . CYS A 1 93 ? -2.123 -24.078 -7.207 1 98.31 93 CYS A C 1
ATOM 730 O O . CYS A 1 93 ? -2.932 -23.391 -6.594 1 98.31 93 CYS A O 1
ATOM 732 N N . CYS A 1 94 ? -2.424 -24.828 -8.234 1 98.38 94 CYS A N 1
ATOM 733 C CA . CYS A 1 94 ? -3.818 -25.062 -8.594 1 98.38 94 CYS A CA 1
ATOM 734 C C . CYS A 1 94 ? -4.262 -26.469 -8.156 1 98.38 94 CYS A C 1
ATOM 736 O O . CYS A 1 94 ? -3.773 -27.469 -8.688 1 98.38 94 CYS A O 1
ATOM 738 N N . GLU A 1 95 ? -5.145 -26.5 -7.23 1 96.56 95 GLU A N 1
ATOM 739 C CA . GLU A 1 95 ? -5.582 -27.797 -6.707 1 96.56 95 GLU A CA 1
ATOM 740 C C . GLU A 1 95 ? -7.082 -27.797 -6.441 1 96.56 95 GLU A C 1
ATOM 742 O O . GLU A 1 95 ? -7.676 -26.75 -6.164 1 96.56 95 GLU A O 1
ATOM 747 N N . LYS A 1 96 ? -7.602 -28.922 -6.621 1 94.19 96 LYS A N 1
ATOM 748 C CA . LYS A 1 96 ? -8.992 -29.172 -6.258 1 94.19 96 LYS A CA 1
ATOM 749 C C . LYS A 1 96 ? -9.094 -29.906 -4.926 1 94.19 96 LYS A C 1
ATOM 751 O O . LYS A 1 96 ? -8.695 -31.062 -4.824 1 94.19 96 LYS A O 1
ATOM 756 N N . ASP A 1 97 ? -9.586 -29.094 -3.953 1 89.31 97 ASP A N 1
ATOM 757 C CA . ASP A 1 97 ? -9.758 -29.734 -2.65 1 89.31 97 ASP A CA 1
ATOM 758 C C . ASP A 1 97 ? -10.867 -30.781 -2.689 1 89.31 97 ASP A C 1
ATOM 760 O O . ASP A 1 97 ? -11.781 -30.688 -3.516 1 89.31 97 ASP A O 1
ATOM 764 N N . LYS A 1 98 ? -10.734 -31.703 -1.761 1 89.12 98 LYS A N 1
ATOM 765 C CA . LYS A 1 98 ? -11.766 -32.75 -1.681 1 89.12 98 LYS A CA 1
ATOM 766 C C . LYS A 1 98 ? -13.141 -32.125 -1.456 1 89.12 98 LYS A C 1
ATOM 768 O O . LYS A 1 98 ? -13.305 -31.266 -0.595 1 89.12 98 LYS A O 1
ATOM 773 N N . GLY A 1 99 ? -14.055 -32.438 -2.229 1 90.56 99 GLY A N 1
ATOM 774 C CA . GLY A 1 99 ? -15.43 -31.969 -2.076 1 90.56 99 GLY A CA 1
ATOM 775 C C . GLY A 1 99 ? -15.727 -30.719 -2.891 1 90.56 99 GLY A C 1
ATOM 776 O O . GLY A 1 99 ? -16.875 -30.297 -2.986 1 90.56 99 GLY A O 1
ATOM 777 N N . GLN A 1 100 ? -14.625 -30.172 -3.428 1 88.75 100 GLN A N 1
ATOM 778 C CA . GLN A 1 100 ? -14.867 -28.984 -4.258 1 88.75 100 GLN A CA 1
ATOM 779 C C . GLN A 1 100 ? -15.094 -29.391 -5.715 1 88.75 100 GLN A C 1
ATOM 781 O O . GLN A 1 100 ? -14.539 -30.375 -6.188 1 88.75 100 GLN A O 1
ATOM 786 N N . SER A 1 101 ? -15.953 -28.703 -6.363 1 91.44 101 SER A N 1
ATOM 787 C CA . SER A 1 101 ? -16.266 -29 -7.758 1 91.44 101 SER A CA 1
ATOM 788 C C . SER A 1 101 ? -15.281 -28.328 -8.703 1 91.44 101 SER A C 1
ATOM 790 O O . SER A 1 101 ? -15.117 -28.75 -9.844 1 91.44 101 SER A O 1
ATOM 792 N N . LYS A 1 102 ? -14.688 -27.25 -8.203 1 95.88 102 LYS A N 1
ATOM 793 C CA . LYS A 1 102 ? -13.789 -26.484 -9.055 1 95.88 102 LYS A CA 1
ATOM 794 C C . LYS A 1 102 ? -12.414 -26.328 -8.414 1 95.88 102 LYS A C 1
ATOM 796 O O . LYS A 1 102 ? -12.297 -26.25 -7.191 1 95.88 102 LYS A O 1
ATOM 801 N N . PRO A 1 103 ? -11.406 -26.344 -9.242 1 97.88 103 PRO A N 1
ATOM 802 C CA . PRO A 1 103 ? -10.086 -26.078 -8.672 1 97.88 103 PRO A CA 1
ATOM 803 C C . PRO A 1 103 ? -9.93 -24.641 -8.18 1 97.88 103 PRO A C 1
ATOM 805 O O . PRO A 1 103 ? -10.688 -23.75 -8.594 1 97.88 103 PRO A O 1
ATOM 808 N N . SER A 1 104 ? -9.023 -24.438 -7.258 1 97.88 104 SER A N 1
ATOM 809 C CA . SER A 1 104 ? -8.75 -23.125 -6.707 1 97.88 104 SER A CA 1
ATOM 810 C C . SER A 1 104 ? -7.25 -22.844 -6.664 1 97.88 104 SER A C 1
ATOM 812 O O . SER A 1 104 ? -6.438 -23.766 -6.723 1 97.88 104 SER A O 1
ATOM 814 N N . LEU A 1 105 ? -6.945 -21.625 -6.699 1 98.56 105 LEU A N 1
ATOM 815 C CA . LEU A 1 105 ? -5.555 -21.203 -6.535 1 98.56 105 LEU A CA 1
ATOM 816 C C . LEU A 1 105 ? -5.152 -21.234 -5.062 1 98.56 105 LEU A C 1
ATOM 818 O O . LEU A 1 105 ? -5.871 -20.719 -4.207 1 98.56 105 LEU A O 1
ATOM 822 N N . GLN A 1 106 ? -4.066 -21.812 -4.762 1 98.06 106 GLN A N 1
ATOM 823 C CA . GLN A 1 106 ? -3.562 -21.906 -3.395 1 98.06 106 GLN A CA 1
ATOM 824 C C . GLN A 1 106 ? -2.104 -21.469 -3.316 1 98.06 106 GLN A C 1
ATOM 826 O O . GLN A 1 106 ? -1.382 -21.5 -4.312 1 98.06 106 GLN A O 1
ATOM 831 N N . LEU A 1 107 ? -1.74 -21 -2.146 1 98.69 107 LEU A N 1
ATOM 832 C CA . LEU A 1 107 ? -0.349 -20.703 -1.815 1 98.69 107 LEU A CA 1
ATOM 833 C C . LEU A 1 107 ? 0.212 -21.75 -0.861 1 98.69 107 LEU A C 1
ATOM 835 O O . LEU A 1 107 ? -0.303 -21.938 0.245 1 98.69 107 LEU A O 1
ATOM 839 N N . LYS A 1 108 ? 1.198 -22.406 -1.371 1 98.38 108 LYS A N 1
ATOM 840 C CA . LYS A 1 108 ? 1.795 -23.469 -0.574 1 98.38 108 LYS A CA 1
ATOM 841 C C . LYS A 1 108 ? 3.158 -23.062 -0.031 1 98.38 108 LYS A C 1
ATOM 843 O O . LYS A 1 108 ? 3.979 -22.5 -0.761 1 98.38 108 LYS A O 1
ATOM 848 N N . LYS A 1 109 ? 3.318 -23.297 1.295 1 98.31 109 LYS A N 1
ATOM 849 C CA . LYS A 1 109 ? 4.621 -23.047 1.901 1 98.31 109 LYS A CA 1
ATOM 850 C C . LYS A 1 109 ? 5.688 -23.984 1.341 1 98.31 109 LYS A C 1
ATOM 852 O O . LYS A 1 109 ? 5.832 -25.109 1.808 1 98.31 109 LYS A O 1
ATOM 857 N N . LYS A 1 110 ? 6.391 -23.531 0.378 1 97.88 110 LYS A N 1
ATOM 858 C CA . LYS A 1 110 ? 7.48 -24.219 -0.307 1 97.88 110 LYS A CA 1
ATOM 859 C C . LYS A 1 110 ? 8.375 -23.234 -1.043 1 97.88 110 LYS A C 1
ATOM 861 O O . LYS A 1 110 ? 7.887 -22.359 -1.755 1 97.88 110 LYS A O 1
ATOM 866 N N . LYS A 1 111 ? 9.656 -23.359 -0.807 1 97.88 111 LYS A N 1
ATOM 867 C CA . LYS A 1 111 ? 10.594 -22.484 -1.517 1 97.88 111 LYS A CA 1
ATOM 868 C C . LYS A 1 111 ? 10.609 -22.797 -3.01 1 97.88 111 LYS A C 1
ATOM 870 O O . LYS A 1 111 ? 10.688 -23.969 -3.406 1 97.88 111 LYS A O 1
ATOM 875 N N . LEU A 1 112 ? 10.633 -21.828 -3.795 1 98.19 112 LEU A N 1
ATOM 876 C CA . LEU A 1 112 ? 10.555 -21.969 -5.246 1 98.19 112 LEU A CA 1
ATOM 877 C C . LEU A 1 112 ? 11.719 -22.797 -5.773 1 98.19 112 LEU A C 1
ATOM 879 O O . LEU A 1 112 ? 11.531 -23.672 -6.621 1 98.19 112 LEU A O 1
ATOM 883 N N . THR A 1 113 ? 12.922 -22.547 -5.273 1 95.81 113 THR A N 1
ATOM 884 C CA . THR A 1 113 ? 14.117 -23.25 -5.738 1 95.81 113 THR A CA 1
ATOM 885 C C . THR A 1 113 ? 14.055 -24.734 -5.375 1 95.81 113 THR A C 1
ATOM 887 O O . THR A 1 113 ? 14.547 -25.578 -6.121 1 95.81 113 THR A O 1
ATOM 890 N N . ASP A 1 114 ? 13.477 -25.016 -4.203 1 96.88 114 ASP A N 1
ATOM 891 C CA . ASP A 1 114 ? 13.273 -26.406 -3.822 1 96.88 114 ASP A CA 1
ATOM 892 C C . ASP A 1 114 ? 12.266 -27.094 -4.742 1 96.88 114 ASP A C 1
ATOM 894 O O . ASP A 1 114 ? 12.484 -28.219 -5.203 1 96.88 114 ASP A O 1
ATOM 898 N N . LEU A 1 115 ? 11.234 -26.406 -5 1 97.62 115 LEU A N 1
ATOM 899 C CA . LEU A 1 115 ? 10.195 -26.938 -5.875 1 97.62 115 LEU A CA 1
ATOM 900 C C . LEU A 1 115 ? 10.75 -27.219 -7.266 1 97.62 115 LEU A C 1
ATOM 902 O O . LEU A 1 115 ? 10.445 -28.266 -7.855 1 97.62 115 LEU A O 1
ATOM 906 N N . ALA A 1 116 ? 11.531 -26.344 -7.781 1 96.44 116 ALA A N 1
ATOM 907 C CA . ALA A 1 116 ? 12.07 -26.453 -9.141 1 96.44 116 ALA A CA 1
ATOM 908 C C . ALA A 1 116 ? 12.891 -27.734 -9.305 1 96.44 116 ALA A C 1
ATOM 910 O O . ALA A 1 116 ? 13.055 -28.219 -10.422 1 96.44 116 ALA A O 1
ATOM 911 N N . THR A 1 117 ? 13.383 -28.25 -8.219 1 94.75 117 THR A N 1
ATOM 912 C CA . THR A 1 117 ? 14.281 -29.391 -8.289 1 94.75 117 THR A CA 1
ATOM 913 C C . THR A 1 117 ? 13.523 -30.688 -8.062 1 94.75 117 THR A C 1
ATOM 915 O O . THR A 1 117 ? 14.086 -31.781 -8.203 1 94.75 117 THR A O 1
ATOM 918 N N . GLU A 1 118 ? 12.312 -30.625 -7.742 1 96.25 118 GLU A N 1
ATOM 919 C CA . GLU A 1 118 ? 11.5 -31.812 -7.527 1 96.25 118 GLU A CA 1
ATOM 920 C C . GLU A 1 118 ? 11.242 -32.531 -8.844 1 96.25 118 GLU A C 1
ATOM 922 O O . GLU A 1 118 ? 11.445 -31.984 -9.922 1 96.25 118 GLU A O 1
ATOM 927 N N . LYS A 1 119 ? 10.844 -33.812 -8.633 1 95.88 119 LYS A N 1
ATOM 928 C CA . LYS A 1 119 ? 10.43 -34.594 -9.797 1 95.88 119 LYS A CA 1
ATOM 929 C C . LYS A 1 119 ? 9.203 -34 -10.461 1 95.88 119 LYS A C 1
ATOM 931 O O . LYS A 1 119 ? 8.422 -33.281 -9.805 1 95.88 119 LYS A O 1
ATOM 936 N N . GLU A 1 120 ? 9.031 -34.219 -11.75 1 95 120 GLU A N 1
ATOM 937 C CA . GLU A 1 120 ? 7.977 -33.594 -12.547 1 95 120 GLU A CA 1
ATOM 938 C C . GLU A 1 120 ? 6.602 -33.844 -11.93 1 95 120 GLU A C 1
ATOM 940 O O . GLU A 1 120 ? 5.766 -32.938 -11.891 1 95 120 GLU A O 1
ATOM 945 N N . GLN A 1 121 ? 6.359 -35.031 -11.391 1 95.25 121 GLN A N 1
ATOM 946 C CA . GLN A 1 121 ? 5.062 -35.406 -10.828 1 95.25 121 GLN A CA 1
ATOM 947 C C . GLN A 1 121 ? 4.703 -34.469 -9.656 1 95.25 121 GLN A C 1
ATOM 949 O O . GLN A 1 121 ? 3.549 -34.062 -9.516 1 95.25 121 GLN A O 1
ATOM 954 N N . ALA A 1 122 ? 5.672 -34.156 -8.867 1 96 122 ALA A N 1
ATOM 955 C CA . ALA A 1 122 ? 5.461 -33.312 -7.699 1 96 122 ALA A CA 1
ATOM 956 C C . ALA A 1 122 ? 5.305 -31.844 -8.102 1 96 122 ALA A C 1
ATOM 958 O O . ALA A 1 122 ? 4.676 -31.062 -7.391 1 96 122 ALA A O 1
ATOM 959 N N . ARG A 1 123 ? 5.891 -31.453 -9.297 1 97.44 123 ARG A N 1
ATOM 960 C CA . ARG A 1 123 ? 5.883 -30.062 -9.75 1 97.44 123 ARG A CA 1
ATOM 961 C C . ARG A 1 123 ? 4.598 -29.75 -10.5 1 97.44 123 ARG A C 1
ATOM 963 O O . ARG A 1 123 ? 4.191 -28.578 -10.578 1 97.44 123 ARG A O 1
ATOM 970 N N . GLN A 1 124 ? 3.945 -30.703 -11.016 1 97.31 124 GLN A N 1
ATOM 971 C CA . GLN A 1 124 ? 2.883 -30.516 -12 1 97.31 124 GLN A CA 1
ATOM 972 C C . GLN A 1 124 ? 1.784 -29.609 -11.453 1 97.31 124 GLN A C 1
ATOM 974 O O . GLN A 1 124 ? 1.329 -28.688 -12.141 1 97.31 124 GLN A O 1
ATOM 979 N N . PRO A 1 125 ? 1.366 -29.781 -10.141 1 97.94 125 PRO A N 1
ATOM 980 C CA . PRO A 1 125 ? 0.3 -28.922 -9.648 1 97.94 125 PRO A CA 1
ATOM 981 C C . PRO A 1 125 ? 0.725 -27.453 -9.562 1 97.94 125 PRO A C 1
ATOM 983 O O . PRO A 1 125 ? -0.125 -26.562 -9.453 1 97.94 125 PRO A O 1
ATOM 986 N N . PHE A 1 126 ? 2.039 -27.219 -9.648 1 98.69 126 PHE A N 1
ATOM 987 C CA . PHE A 1 126 ? 2.588 -25.891 -9.461 1 98.69 126 PHE A CA 1
ATOM 988 C C . PHE A 1 126 ? 2.941 -25.25 -10.805 1 98.69 126 PHE A C 1
ATOM 990 O O . PHE A 1 126 ? 3.377 -24.109 -10.852 1 98.69 126 PHE A O 1
ATOM 997 N N . ILE A 1 127 ? 2.77 -25.938 -11.844 1 98.5 127 ILE A N 1
ATOM 998 C CA . ILE A 1 127 ? 3.188 -25.422 -13.141 1 98.5 127 ILE A CA 1
ATOM 999 C C . ILE A 1 127 ? 2.002 -24.781 -13.852 1 98.5 127 ILE A C 1
ATOM 1001 O O . ILE A 1 127 ? 0.911 -25.344 -13.898 1 98.5 127 ILE A O 1
ATOM 1005 N N . PHE A 1 128 ? 2.211 -23.641 -14.344 1 98.5 128 PHE A N 1
ATOM 1006 C CA . PHE A 1 128 ? 1.269 -22.922 -15.195 1 98.5 128 PHE A CA 1
ATOM 1007 C C . PHE A 1 128 ? 1.872 -22.672 -16.578 1 98.5 128 PHE A C 1
ATOM 1009 O O . PHE A 1 128 ? 3.055 -22.344 -16.688 1 98.5 128 PHE A O 1
ATOM 1016 N N . TYR A 1 129 ? 1.081 -22.875 -17.609 1 98.25 129 TYR A N 1
ATOM 1017 C CA . TYR A 1 129 ? 1.485 -22.375 -18.922 1 98.25 129 TYR A CA 1
ATOM 1018 C C . TYR A 1 129 ? 1.339 -20.859 -19 1 98.25 129 TYR A C 1
ATOM 1020 O O . TYR A 1 129 ? 0.25 -20.328 -18.781 1 98.25 129 TYR A O 1
ATOM 1028 N N . ARG A 1 130 ? 2.375 -20.188 -19.297 1 98.38 130 ARG A N 1
ATOM 1029 C CA . ARG A 1 130 ? 2.338 -18.766 -19.578 1 98.38 130 ARG A CA 1
ATOM 1030 C C . ARG A 1 130 ? 2.297 -18.5 -21.078 1 98.38 130 ARG A C 1
ATOM 1032 O O . ARG A 1 130 ? 3.252 -18.797 -21.797 1 98.38 130 ARG A O 1
ATOM 1039 N N . ALA A 1 131 ? 1.201 -18.016 -21.578 1 97.69 131 ALA A N 1
ATOM 1040 C CA . ALA A 1 131 ? 1.105 -17.547 -22.953 1 97.69 131 ALA A CA 1
ATOM 1041 C C . ALA A 1 131 ? 1.233 -16.031 -23.031 1 97.69 131 ALA A C 1
ATOM 1043 O O . ALA A 1 131 ? 0.493 -15.305 -22.359 1 97.69 131 ALA A O 1
ATOM 1044 N N . GLU A 1 132 ? 2.176 -15.586 -23.797 1 96.12 132 GLU A N 1
ATOM 1045 C CA . GLU A 1 132 ? 2.447 -14.164 -23.938 1 96.12 132 GLU A CA 1
ATOM 1046 C C . GLU A 1 132 ? 2.059 -13.648 -25.312 1 96.12 132 GLU A C 1
ATOM 1048 O O . GLU A 1 132 ? 2.594 -14.109 -26.328 1 96.12 132 GLU A O 1
ATOM 1053 N N . VAL A 1 133 ? 1.11 -12.828 -25.422 1 94.44 133 VAL A N 1
ATOM 1054 C CA . VAL A 1 133 ? 0.729 -12.133 -26.641 1 94.44 133 VAL A CA 1
ATOM 1055 C C . VAL A 1 133 ? 0.866 -10.625 -26.438 1 94.44 133 VAL A C 1
ATOM 1057 O O . VAL A 1 133 ? 0.028 -10 -25.781 1 94.44 133 VAL A O 1
ATOM 1060 N N . GLY A 1 134 ? 1.925 -10.039 -27.047 1 94 134 GLY A N 1
ATOM 1061 C CA . GLY A 1 134 ? 2.244 -8.664 -26.688 1 94 134 GLY A CA 1
ATOM 1062 C C . GLY A 1 134 ? 2.633 -8.5 -25.234 1 94 134 GLY A C 1
ATOM 1063 O O . GLY A 1 134 ? 3.535 -9.18 -24.75 1 94 134 GLY A O 1
ATOM 1064 N N . SER A 1 135 ? 1.959 -7.574 -24.594 1 94.25 135 SER A N 1
ATOM 1065 C CA . SER A 1 135 ? 2.234 -7.336 -23.188 1 94.25 135 SER A CA 1
ATOM 1066 C C . SER A 1 135 ? 1.294 -8.141 -22.297 1 94.25 135 SER A C 1
ATOM 1068 O O . SER A 1 135 ? 1.378 -8.07 -21.062 1 94.25 135 SER A O 1
ATOM 1070 N N . LYS A 1 136 ? 0.455 -8.961 -22.875 1 96.25 136 LYS A N 1
ATOM 1071 C CA . LYS A 1 136 ? -0.568 -9.695 -22.141 1 96.25 136 LYS A CA 1
ATOM 1072 C C . LYS A 1 136 ? -0.132 -11.133 -21.891 1 96.25 136 LYS A C 1
ATOM 1074 O O . LYS A 1 136 ? 0.337 -11.82 -22.797 1 96.25 136 LYS A O 1
ATOM 1079 N N . ASN A 1 137 ? -0.281 -11.547 -20.688 1 98.12 137 ASN A N 1
ATOM 1080 C CA . ASN A 1 137 ? 0.038 -12.906 -20.266 1 98.12 137 ASN A CA 1
ATOM 1081 C C . ASN A 1 137 ? -1.195 -13.633 -19.734 1 98.12 137 ASN A C 1
ATOM 1083 O O . ASN A 1 137 ? -1.992 -13.055 -19 1 98.12 137 ASN A O 1
ATOM 1087 N N . THR A 1 138 ? -1.384 -14.875 -20.125 1 97.94 138 THR A N 1
ATOM 1088 C CA . THR A 1 138 ? -2.357 -15.766 -19.5 1 97.94 138 THR A CA 1
ATOM 1089 C C . THR A 1 138 ? -1.656 -16.922 -18.797 1 97.94 138 THR A C 1
ATOM 1091 O O . THR A 1 138 ? -0.572 -17.344 -19.203 1 97.94 138 THR A O 1
ATOM 1094 N N . LEU A 1 139 ? -2.254 -17.422 -17.688 1 98.62 139 LEU A N 1
ATOM 1095 C CA . LEU A 1 139 ? -1.681 -18.5 -16.891 1 98.62 139 LEU A CA 1
ATOM 1096 C C . LEU A 1 139 ? -2.666 -19.656 -16.734 1 98.62 139 LEU A C 1
ATOM 1098 O O . LEU A 1 139 ? -3.617 -19.562 -15.961 1 98.62 139 LEU A O 1
ATOM 1102 N N . GLU A 1 140 ? -2.383 -20.703 -17.438 1 98.44 140 GLU A N 1
ATOM 1103 C CA . GLU A 1 140 ? -3.248 -21.875 -17.438 1 98.44 140 GLU A CA 1
ATOM 1104 C C . GLU A 1 140 ? -2.645 -23 -16.594 1 98.44 140 GLU A C 1
ATOM 1106 O O . GLU A 1 140 ? -1.461 -23.328 -16.734 1 98.44 140 GLU A O 1
ATOM 1111 N N . SER A 1 141 ? -3.463 -23.594 -15.805 1 98.38 141 SER A N 1
ATOM 1112 C CA . SER A 1 141 ? -2.992 -24.719 -14.992 1 98.38 141 SER A CA 1
ATOM 1113 C C . SER A 1 141 ? -2.623 -25.906 -15.867 1 98.38 141 SER A C 1
ATOM 1115 O O . SER A 1 141 ? -3.354 -26.25 -16.797 1 98.38 141 SER A O 1
ATOM 1117 N N . VAL A 1 142 ? -1.51 -26.531 -15.555 1 97.25 142 VAL A N 1
ATOM 1118 C CA . VAL A 1 142 ? -1.095 -27.75 -16.25 1 97.25 142 VAL A CA 1
ATOM 1119 C C . VAL A 1 142 ? -1.911 -28.938 -15.766 1 97.25 142 VAL A C 1
ATOM 1121 O O . VAL A 1 142 ? -2.279 -29.812 -16.547 1 97.25 142 VAL A O 1
ATOM 1124 N N . THR A 1 143 ? -2.199 -28.906 -14.453 1 96.44 143 THR A N 1
ATOM 1125 C CA . THR A 1 143 ? -2.891 -30.047 -13.852 1 96.44 143 THR A CA 1
ATOM 1126 C C . THR A 1 143 ? -4.391 -29.969 -14.117 1 96.44 143 THR A C 1
ATOM 1128 O O . THR A 1 143 ? -5.074 -31 -14.125 1 96.44 143 THR A O 1
ATOM 1131 N N . HIS A 1 144 ? -4.898 -28.797 -14.289 1 97.44 144 HIS A N 1
ATOM 1132 C CA . HIS A 1 144 ? -6.305 -28.594 -14.617 1 97.44 144 HIS A CA 1
ATOM 1133 C C . HIS A 1 144 ? -6.457 -27.766 -15.891 1 97.44 144 HIS A C 1
ATOM 1135 O O . HIS A 1 144 ? -6.871 -26.609 -15.836 1 97.44 144 HIS A O 1
ATOM 1141 N N . PRO A 1 145 ? -6.254 -28.484 -17.047 1 96.25 145 PRO A N 1
ATOM 1142 C CA . PRO A 1 145 ? -6.312 -27.766 -18.312 1 96.25 145 PRO A CA 1
ATOM 1143 C C . PRO A 1 145 ? -7.641 -27.047 -18.516 1 96.25 145 PRO A C 1
ATOM 1145 O O . PRO A 1 145 ? -8.703 -27.578 -18.203 1 96.25 145 PRO A O 1
ATOM 1148 N N . GLY A 1 146 ? -7.582 -25.828 -18.969 1 96.5 146 GLY A N 1
ATOM 1149 C CA . GLY A 1 146 ? -8.773 -25.016 -19.172 1 96.5 146 GLY A CA 1
ATOM 1150 C C . GLY A 1 146 ? -9.031 -24.047 -18.031 1 96.5 146 GLY A C 1
ATOM 1151 O O . GLY A 1 146 ? -9.891 -23.172 -18.141 1 96.5 146 GLY A O 1
ATOM 1152 N N . TRP A 1 147 ? -8.359 -24.203 -16.953 1 98.06 147 TRP A N 1
ATOM 1153 C CA . TRP A 1 147 ? -8.5 -23.312 -15.812 1 98.06 147 TRP A CA 1
ATOM 1154 C C . TRP A 1 147 ? -7.355 -22.297 -15.773 1 98.06 147 TRP A C 1
ATOM 1156 O O . TRP A 1 147 ? -6.184 -22.672 -15.812 1 98.06 147 TRP A O 1
ATOM 1166 N N . PHE A 1 148 ? -7.734 -21.016 -15.688 1 98.31 148 PHE A N 1
ATOM 1167 C CA . PHE A 1 148 ? -6.789 -19.906 -15.75 1 98.31 148 PHE A CA 1
ATOM 1168 C C . PHE A 1 148 ? -6.828 -19.094 -14.469 1 98.31 148 PHE A C 1
ATOM 1170 O O . PHE A 1 148 ? -7.887 -18.922 -13.859 1 98.31 148 PHE A O 1
ATOM 1177 N N . ILE A 1 149 ? -5.645 -18.609 -14.039 1 98.69 149 ILE A N 1
ATOM 1178 C CA . ILE A 1 149 ? -5.641 -17.609 -12.984 1 98.69 149 ILE A CA 1
ATOM 1179 C C . ILE A 1 149 ? -6.492 -16.406 -13.406 1 98.69 149 ILE A C 1
ATOM 1181 O O . ILE A 1 149 ? -6.426 -15.969 -14.555 1 98.69 149 ILE A O 1
ATOM 1185 N N . CYS A 1 150 ? -7.27 -15.898 -12.453 1 98.44 150 CYS A N 1
ATOM 1186 C CA . CYS A 1 150 ? -8.18 -14.812 -12.812 1 98.44 150 CYS A CA 1
ATOM 1187 C C . CYS A 1 150 ? -8.375 -13.859 -11.641 1 98.44 150 CYS A C 1
ATOM 1189 O O . CYS A 1 150 ? -8.062 -14.188 -10.5 1 98.44 150 CYS A O 1
ATOM 1191 N N . THR A 1 151 ? -8.773 -12.688 -11.898 1 98.12 151 THR A N 1
ATOM 1192 C CA . THR A 1 151 ? -9.188 -11.703 -10.906 1 98.12 151 THR A CA 1
ATOM 1193 C C . THR A 1 151 ? -10.602 -11.211 -11.188 1 98.12 151 THR A C 1
ATOM 1195 O O . THR A 1 151 ? -11.016 -11.133 -12.344 1 98.12 151 THR A O 1
ATOM 1198 N N . SER A 1 152 ? -11.297 -10.859 -10.156 1 96.62 152 SER A N 1
ATOM 1199 C CA . SER A 1 152 ? -12.656 -10.328 -10.234 1 96.62 152 SER A CA 1
ATOM 1200 C C . SER A 1 152 ? -12.656 -8.898 -10.758 1 96.62 152 SER A C 1
ATOM 1202 O O . SER A 1 152 ? -11.656 -8.195 -10.664 1 96.62 152 SER A O 1
ATOM 1204 N N . CYS A 1 153 ? -13.82 -8.492 -11.219 1 95.25 153 CYS A N 1
ATOM 1205 C CA . CYS A 1 153 ? -13.992 -7.086 -11.586 1 95.25 153 CYS A CA 1
ATOM 1206 C C . CYS A 1 153 ? -14.047 -6.203 -10.344 1 95.25 153 CYS A C 1
ATOM 1208 O O . CYS A 1 153 ? -13.766 -5.004 -10.414 1 95.25 153 CYS A O 1
ATOM 1210 N N . ASN A 1 154 ? -14.453 -6.852 -9.305 1 95.69 154 ASN A N 1
ATOM 1211 C CA . ASN A 1 154 ? -14.523 -6.117 -8.047 1 95.69 154 ASN A CA 1
ATOM 1212 C C . ASN A 1 154 ? -13.148 -5.992 -7.395 1 95.69 154 ASN A C 1
ATOM 1214 O O . ASN A 1 154 ? -12.352 -6.934 -7.434 1 95.69 154 ASN A O 1
ATOM 1218 N N . SER A 1 155 ? -12.938 -4.859 -6.793 1 95.62 155 SER A N 1
ATOM 1219 C CA . SER A 1 155 ? -11.664 -4.594 -6.133 1 95.62 155 SER A CA 1
ATOM 1220 C C . SER A 1 155 ? -11.547 -5.367 -4.824 1 95.62 155 SER A C 1
ATOM 1222 O O . SER A 1 155 ? -12.531 -5.531 -4.105 1 95.62 155 SER A O 1
ATOM 1224 N N . GLY A 1 156 ? -10.297 -5.809 -4.598 1 97.12 156 GLY A N 1
ATOM 1225 C CA . GLY A 1 156 ? -10 -6.363 -3.289 1 97.12 156 GLY A CA 1
ATOM 1226 C C . GLY A 1 156 ? -10.344 -7.836 -3.168 1 97.12 156 GLY A C 1
ATOM 1227 O O . GLY A 1 156 ? -10.234 -8.414 -2.086 1 97.12 156 GLY A O 1
ATOM 1228 N N . GLU A 1 157 ? -10.805 -8.445 -4.227 1 97.81 157 GLU A N 1
ATOM 1229 C CA . GLU A 1 157 ? -11.18 -9.852 -4.207 1 97.81 157 GLU A CA 1
ATOM 1230 C C . GLU A 1 157 ? -9.961 -10.758 -4.348 1 97.81 157 GLU A C 1
ATOM 1232 O O . GLU A 1 157 ? -8.977 -10.383 -4.98 1 97.81 157 GLU A O 1
ATOM 1237 N N . PRO A 1 158 ? -10.031 -11.906 -3.766 1 98.38 158 PRO A N 1
ATOM 1238 C CA . PRO A 1 158 ? -8.922 -12.852 -3.92 1 98.38 158 PRO A CA 1
ATOM 1239 C C . PRO A 1 158 ? -8.711 -13.289 -5.371 1 98.38 158 PRO A C 1
ATOM 1241 O O . PRO A 1 158 ? -9.672 -13.352 -6.145 1 98.38 158 PRO A O 1
ATOM 1244 N N . VAL A 1 159 ? -7.492 -13.539 -5.723 1 98.75 159 VAL A N 1
ATOM 1245 C CA . VAL A 1 159 ? -7.164 -14.125 -7.016 1 98.75 159 VAL A CA 1
ATOM 1246 C C . VAL A 1 159 ? -7.664 -15.57 -7.066 1 98.75 159 VAL A C 1
ATOM 1248 O O . VAL A 1 159 ? -7.508 -16.328 -6.102 1 98.75 159 VAL A O 1
ATOM 1251 N N . GLY A 1 160 ? -8.289 -15.914 -8.188 1 97.88 160 GLY A N 1
ATOM 1252 C CA . GLY A 1 160 ? -8.867 -17.25 -8.281 1 97.88 160 GLY A CA 1
ATOM 1253 C C . GLY A 1 160 ? -8.555 -17.938 -9.594 1 97.88 160 GLY A C 1
ATOM 1254 O O . GLY A 1 160 ? -7.531 -17.656 -10.227 1 97.88 160 GLY A O 1
ATOM 1255 N N . MET A 1 161 ? -9.32 -18.984 -9.875 1 98.06 161 MET A N 1
ATOM 1256 C CA . MET A 1 161 ? -9.281 -19.75 -11.117 1 98.06 161 MET A CA 1
ATOM 1257 C C . MET A 1 161 ? -10.617 -19.656 -11.852 1 98.06 161 MET A C 1
ATOM 1259 O O . MET A 1 161 ? -11.672 -19.578 -11.219 1 98.06 161 MET A O 1
ATOM 1263 N N . THR A 1 162 ? -10.508 -19.656 -13.164 1 97.38 162 THR A N 1
ATOM 1264 C CA . THR A 1 162 ? -11.742 -19.688 -13.945 1 97.38 162 THR A CA 1
ATOM 1265 C C . THR A 1 162 ? -11.555 -20.5 -15.227 1 97.38 162 THR A C 1
ATOM 1267 O O . THR A 1 162 ? -10.438 -20.594 -15.75 1 97.38 162 THR A O 1
ATOM 1270 N N . ASP A 1 163 ? -12.617 -21.094 -15.672 1 96.31 163 ASP A N 1
ATOM 1271 C CA . ASP A 1 163 ? -12.602 -21.797 -16.953 1 96.31 163 ASP A CA 1
ATOM 1272 C C . ASP A 1 163 ? -13.406 -21.031 -18 1 96.31 163 ASP A C 1
ATOM 1274 O O . ASP A 1 163 ? -13.641 -21.547 -19.094 1 96.31 163 ASP A O 1
ATOM 1278 N N . ILE A 1 164 ? -13.812 -19.859 -17.641 1 92.94 164 ILE A N 1
ATOM 1279 C CA . ILE A 1 164 ? -14.57 -19 -18.547 1 92.94 164 ILE A CA 1
ATOM 1280 C C . ILE A 1 164 ? -13.734 -17.781 -18.922 1 92.94 164 ILE A C 1
ATOM 1282 O O . ILE A 1 164 ? -13.492 -16.906 -18.078 1 92.94 164 ILE A O 1
ATOM 1286 N N . LEU A 1 165 ? -13.305 -17.719 -20.156 1 86.81 165 LEU A N 1
ATOM 1287 C CA . LEU A 1 165 ? -12.438 -16.641 -20.609 1 86.81 165 LEU A CA 1
ATOM 1288 C C . LEU A 1 165 ? -13.258 -15.508 -21.219 1 86.81 165 LEU A C 1
ATOM 1290 O O . LEU A 1 165 ? -14.258 -15.75 -21.891 1 86.81 165 LEU A O 1
ATOM 1294 N N . GLY A 1 166 ? -12.859 -14.219 -21.094 1 75.75 166 GLY A N 1
ATOM 1295 C CA . GLY A 1 166 ? -13.398 -13.062 -21.781 1 75.75 166 GLY A CA 1
ATOM 1296 C C . GLY A 1 166 ? -14.664 -12.516 -21.156 1 75.75 166 GLY A C 1
ATOM 1297 O O . GLY A 1 166 ? -15.352 -11.68 -21.75 1 75.75 166 GLY A O 1
ATOM 1298 N N . LYS A 1 167 ? -15.125 -12.969 -20.094 1 75.75 167 LYS A N 1
ATOM 1299 C CA . LYS A 1 167 ? -16.375 -12.477 -19.531 1 75.75 167 LY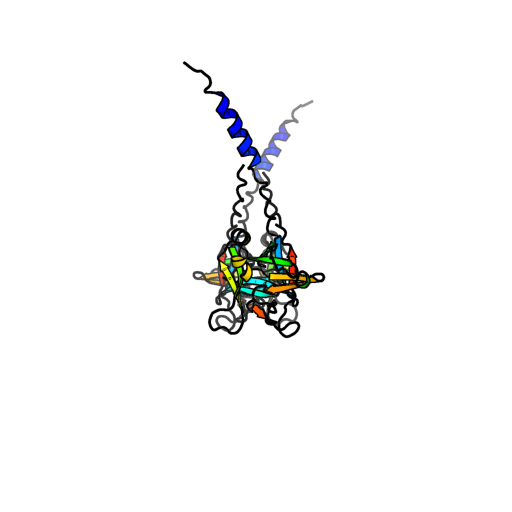S A CA 1
ATOM 1300 C C . LYS A 1 167 ? -16.141 -11.672 -18.266 1 75.75 167 LYS A C 1
ATOM 1302 O O . LYS A 1 167 ? -15.367 -10.711 -18.266 1 75.75 167 LYS A O 1
ATOM 1307 N N . ARG A 1 168 ? -16.578 -12.18 -17.172 1 82.62 168 ARG A N 1
ATOM 1308 C CA . ARG A 1 168 ? -16.781 -11.484 -15.898 1 82.62 168 ARG A CA 1
ATOM 1309 C C . ARG A 1 168 ? -15.461 -11.336 -15.148 1 82.62 168 ARG A C 1
ATOM 1311 O O . ARG A 1 168 ? -15.266 -10.375 -14.406 1 82.62 168 ARG A O 1
ATOM 1318 N N . GLU A 1 169 ? -14.477 -12.227 -15.461 1 93.69 169 GLU A N 1
ATOM 1319 C CA . GLU A 1 169 ? -13.195 -12.211 -14.758 1 93.69 169 GLU A CA 1
ATOM 1320 C C . GLU A 1 169 ? -12.055 -11.859 -15.703 1 93.69 169 GLU A C 1
ATOM 1322 O O . GLU A 1 169 ? -12.141 -12.102 -16.906 1 93.69 169 GLU A O 1
ATOM 1327 N N . HIS A 1 170 ? -11.117 -11.195 -15.227 1 96.44 170 HIS A N 1
ATOM 1328 C CA . HIS A 1 170 ? -9.922 -10.891 -16 1 96.44 170 HIS A CA 1
ATOM 1329 C C . HIS A 1 170 ? -8.93 -12.047 -15.961 1 96.44 170 HIS A C 1
ATOM 1331 O O . HIS A 1 170 ? -8.594 -12.547 -14.883 1 96.44 170 HIS A O 1
ATOM 1337 N N . THR A 1 171 ? -8.477 -12.477 -17.125 1 98 171 THR A N 1
ATOM 1338 C CA . THR A 1 171 ? -7.516 -13.57 -17.188 1 98 171 THR A CA 1
ATOM 1339 C C . THR A 1 171 ? -6.227 -13.125 -17.875 1 98 171 THR A C 1
ATOM 1341 O O . THR A 1 171 ? -5.27 -13.898 -17.969 1 98 171 THR A O 1
ATOM 1344 N N . GLU A 1 172 ? -6.203 -11.93 -18.406 1 97.12 172 GLU A N 1
ATOM 1345 C CA . GLU A 1 172 ? -5 -11.375 -19.016 1 97.12 172 GLU A CA 1
ATOM 1346 C C . GLU A 1 172 ? -4.281 -10.43 -18.062 1 97.12 172 GLU A C 1
ATOM 1348 O O . GLU A 1 172 ? -4.91 -9.562 -17.453 1 97.12 172 GLU A O 1
ATOM 1353 N N . PHE A 1 173 ? -2.977 -10.641 -17.969 1 98.44 173 PHE A N 1
ATOM 1354 C CA . PHE A 1 173 ? -2.191 -9.875 -17 1 98.44 173 PHE A CA 1
ATOM 1355 C C . PHE A 1 173 ? -0.957 -9.273 -17.672 1 98.44 173 PHE A C 1
ATOM 1357 O O . PHE A 1 173 ? -0.426 -9.844 -18.625 1 98.44 173 PHE A O 1
ATOM 1364 N N . SER A 1 174 ? -0.52 -8.172 -17.203 1 98.44 174 SER A N 1
ATOM 1365 C CA . SER A 1 174 ? 0.782 -7.605 -17.547 1 98.44 174 SER A CA 1
ATOM 1366 C C . SER A 1 174 ? 1.823 -7.926 -16.484 1 98.44 174 SER A C 1
ATOM 1368 O O . SER A 1 174 ? 1.552 -7.801 -15.289 1 98.44 174 SER A O 1
ATOM 1370 N N . PHE A 1 175 ? 2.953 -8.43 -16.891 1 98.19 175 PHE A N 1
ATOM 1371 C CA . PHE A 1 175 ? 4.109 -8.664 -16.031 1 98.19 175 PHE A CA 1
ATOM 1372 C C . PHE A 1 175 ? 5.094 -7.508 -16.125 1 98.19 175 PHE A C 1
ATOM 1374 O O . PHE A 1 175 ? 5.652 -7.238 -17.188 1 98.19 175 PHE A O 1
ATOM 1381 N N . ARG A 1 176 ? 5.277 -6.844 -15.031 1 97.88 176 ARG A N 1
ATOM 1382 C CA . ARG A 1 176 ? 6.246 -5.754 -15.008 1 97.88 176 ARG A CA 1
ATOM 1383 C C . ARG A 1 176 ? 7.473 -6.125 -14.188 1 97.88 176 ARG A C 1
ATOM 1385 O O . ARG A 1 176 ? 7.355 -6.461 -13 1 97.88 176 ARG A O 1
ATOM 1392 N N . ARG A 1 177 ? 8.586 -6.07 -14.805 1 97.25 177 ARG A N 1
ATOM 1393 C CA . ARG A 1 177 ? 9.828 -6.461 -14.133 1 97.25 177 ARG A CA 1
ATOM 1394 C C . ARG A 1 177 ? 10.102 -5.566 -12.93 1 97.25 177 ARG A C 1
ATOM 1396 O O . ARG A 1 177 ? 9.898 -4.355 -12.992 1 97.25 177 ARG A O 1
ATOM 1403 N N . VAL A 1 178 ? 10.43 -6.195 -11.859 1 93.5 178 VAL A N 1
ATOM 1404 C CA . VAL A 1 178 ? 10.812 -5.48 -10.648 1 93.5 178 VAL A CA 1
ATOM 1405 C C . VAL A 1 178 ? 12.32 -5.254 -10.633 1 93.5 178 VAL A C 1
ATOM 1407 O O . VAL A 1 178 ? 13.102 -6.195 -10.797 1 93.5 178 VAL A O 1
ATOM 1410 N N . HIS A 1 179 ? 12.719 -4.078 -10.805 1 82.62 179 HIS A N 1
ATOM 1411 C CA . HIS A 1 179 ? 14.133 -3.752 -10.773 1 82.62 179 HIS A CA 1
ATOM 1412 C C . HIS A 1 179 ? 14.609 -3.479 -9.344 1 82.62 179 HIS A C 1
ATOM 1414 O O . HIS A 1 179 ? 13.836 -2.986 -8.516 1 82.62 179 HIS A O 1
ATOM 1420 N N . LYS A 1 180 ? 15.469 -4.172 -8.836 1 60.19 180 LYS A N 1
ATOM 1421 C CA . LYS A 1 180 ? 16.031 -3.764 -7.547 1 60.19 180 LYS A CA 1
ATOM 1422 C C . LYS A 1 180 ? 16.219 -2.25 -7.484 1 60.19 180 LYS A C 1
ATOM 1424 O O . LYS A 1 180 ? 16.891 -1.67 -8.336 1 60.19 180 LYS A O 1
ATOM 1429 N N . ALA A 1 181 ? 15.383 -1.354 -7.398 1 46.38 181 ALA A N 1
ATOM 1430 C CA . ALA A 1 181 ? 15.812 0.007 -7.094 1 46.38 181 ALA A CA 1
ATOM 1431 C C . ALA A 1 181 ? 17.094 0.002 -6.25 1 46.38 181 ALA A C 1
ATOM 1433 O O . ALA A 1 181 ? 17.188 -0.75 -5.281 1 46.38 181 ALA A O 1
ATOM 1434 N N . GLU A 1 182 ? 18.281 0.301 -6.797 1 39.38 182 GLU A N 1
ATOM 1435 C CA . GLU A 1 182 ? 19.438 0.746 -6.047 1 39.38 182 GLU A CA 1
ATOM 1436 C C . GLU A 1 182 ? 19.047 1.684 -4.91 1 39.38 182 GLU A C 1
ATOM 1438 O O . GLU A 1 182 ? 18.391 2.703 -5.141 1 39.38 182 GLU A O 1
ATOM 1443 N N . MET A 1 183 ? 18.516 1.377 -3.844 1 38 183 MET A N 1
ATOM 1444 C CA . MET A 1 183 ? 18.578 2.348 -2.756 1 38 183 MET A CA 1
ATOM 1445 C C . MET A 1 183 ? 19.812 3.227 -2.867 1 38 183 MET A C 1
ATOM 1447 O O . MET A 1 183 ? 20.938 2.717 -2.926 1 38 183 MET A O 1
ATOM 1451 N N . SER A 1 184 ? 19.828 4.27 -3.598 1 35.75 184 SER A N 1
ATOM 1452 C CA . SER A 1 184 ? 20.938 5.219 -3.574 1 35.75 184 SER A CA 1
ATOM 1453 C C . SER A 1 184 ? 21.484 5.387 -2.162 1 35.75 184 SER A C 1
ATOM 1455 O O . SER A 1 184 ? 20.734 5.559 -1.208 1 35.75 184 SER A O 1
ATOM 1457 N N . PRO A 1 185 ? 22.719 4.898 -1.82 1 34.22 185 PRO A N 1
ATOM 1458 C CA . PRO A 1 185 ? 23.406 5.234 -0.568 1 34.22 185 PRO A CA 1
ATOM 1459 C C . PRO A 1 185 ? 23.344 6.727 -0.246 1 34.22 185 PRO A C 1
ATOM 1461 O O . PRO A 1 185 ? 23.469 7.559 -1.146 1 34.22 185 PRO A O 1
ATOM 1464 N N . ILE A 1 186 ? 22.5 7.293 0.554 1 36 186 ILE A N 1
ATOM 1465 C CA . ILE A 1 186 ? 22.828 8.617 1.064 1 36 186 ILE A CA 1
ATOM 1466 C C . ILE A 1 186 ? 24.328 8.727 1.28 1 36 186 ILE A C 1
ATOM 1468 O O . ILE A 1 186 ? 24.922 7.934 2.025 1 36 186 ILE A O 1
ATOM 1472 N N . GLU A 1 187 ? 25.094 9.062 0.259 1 31.64 187 GLU A N 1
ATOM 1473 C CA . GLU A 1 187 ? 26.5 9.484 0.342 1 31.64 187 GLU A CA 1
ATOM 1474 C C . GLU A 1 187 ? 26.75 10.328 1.587 1 31.64 187 GLU A C 1
ATOM 1476 O O . GLU A 1 187 ? 26.141 11.391 1.753 1 31.64 187 GLU A O 1
ATOM 1481 N N . ALA A 1 188 ? 27.094 9.758 2.779 1 33.16 188 ALA A N 1
ATOM 1482 C CA . ALA A 1 188 ? 27.797 10.438 3.861 1 33.16 188 ALA A CA 1
ATOM 1483 C C . ALA A 1 188 ? 28.953 11.281 3.318 1 33.16 188 ALA A C 1
ATOM 1485 O O . ALA A 1 188 ? 29.891 10.758 2.713 1 33.16 188 ALA A O 1
ATOM 1486 N N . THR A 1 189 ? 28.719 12.438 2.801 1 27.33 189 THR A N 1
ATOM 1487 C CA . THR A 1 189 ? 29.844 13.359 2.68 1 27.33 189 THR A CA 1
ATOM 1488 C C . THR A 1 189 ? 30.719 13.312 3.93 1 27.33 189 THR A C 1
ATOM 1490 O O . THR A 1 189 ? 30.234 13.516 5.043 1 27.33 189 THR A O 1
ATOM 1493 N N . GLU A 1 190 ? 31.938 12.734 3.898 1 25.23 190 GLU A N 1
ATOM 1494 C CA . GLU A 1 190 ? 33.062 13.086 4.77 1 25.23 190 GLU A CA 1
ATOM 1495 C C . GLU A 1 190 ? 33.312 14.586 4.781 1 25.23 190 GLU A C 1
ATOM 1497 O O . GLU A 1 190 ? 33.188 15.25 3.744 1 25.23 190 GLU A O 1
ATOM 1502 N N . LYS B 1 1 ? 59.156 57.531 9.977 1 29.94 1 LYS B N 1
ATOM 1503 C CA . LYS B 1 1 ? 58.312 56.531 9.297 1 29.94 1 LYS B CA 1
ATOM 1504 C C . LYS B 1 1 ? 57.844 55.469 10.266 1 29.94 1 LYS B C 1
ATOM 1506 O O . LYS B 1 1 ? 58.625 54.781 10.891 1 29.94 1 LYS B O 1
ATOM 1511 N N . SER B 1 2 ? 56.562 55.719 10.93 1 30.2 2 SER B N 1
ATOM 1512 C CA . SER B 1 2 ? 55.781 55.219 12.039 1 30.2 2 SER B CA 1
ATOM 1513 C C . SER B 1 2 ? 55.312 53.781 11.773 1 30.2 2 SER B C 1
ATOM 1515 O O . SER B 1 2 ? 54.656 53.531 10.758 1 30.2 2 SER B O 1
ATOM 1517 N N . ARG B 1 3 ? 55.969 52.75 12.32 1 32.16 3 ARG B N 1
ATOM 1518 C CA . ARG B 1 3 ? 55.875 51.281 12.227 1 32.16 3 ARG B CA 1
ATOM 1519 C C . ARG B 1 3 ? 54.625 50.75 12.898 1 32.16 3 ARG B C 1
ATOM 1521 O O . ARG B 1 3 ? 54.5 49.562 13.125 1 32.16 3 ARG B O 1
ATOM 1528 N N . PHE B 1 4 ? 53.656 51.656 13.469 1 34.91 4 PHE B N 1
ATOM 1529 C CA . PHE B 1 4 ? 52.688 51.031 14.375 1 34.91 4 PHE B CA 1
ATOM 1530 C C . PHE B 1 4 ? 51.656 50.25 13.609 1 34.91 4 PHE B C 1
ATOM 1532 O O . PHE B 1 4 ? 50.5 50.125 14.047 1 34.91 4 PHE B O 1
ATOM 1539 N N . ASP B 1 5 ? 51.812 49.781 12.312 1 32.56 5 ASP B N 1
ATOM 1540 C CA . ASP B 1 5 ? 50.625 49.375 11.57 1 32.56 5 ASP B CA 1
ATOM 1541 C C . ASP B 1 5 ? 50.125 48 12.055 1 32.56 5 ASP B C 1
ATOM 1543 O O . ASP B 1 5 ? 49.031 47.562 11.711 1 32.56 5 ASP B O 1
ATOM 1547 N N . GLY B 1 6 ? 51 47.094 12.695 1 31.48 6 GLY B N 1
ATOM 1548 C CA . GLY B 1 6 ? 50.656 45.688 12.43 1 31.48 6 GLY B CA 1
ATOM 1549 C C . GLY B 1 6 ? 49.594 45.125 13.367 1 31.48 6 GLY B C 1
ATOM 1550 O O . GLY B 1 6 ? 49.188 44 13.227 1 31.48 6 GLY B O 1
ATOM 1551 N N . ARG B 1 7 ? 49.406 45.562 14.617 1 41.09 7 ARG B N 1
ATOM 1552 C CA . ARG B 1 7 ? 48.781 44.688 15.617 1 41.09 7 ARG B CA 1
ATOM 1553 C C . ARG B 1 7 ? 47.281 44.656 15.43 1 41.09 7 ARG B C 1
ATOM 1555 O O . ARG B 1 7 ? 46.531 44.156 16.281 1 41.09 7 ARG B O 1
ATOM 1562 N N . GLU B 1 8 ? 46.75 45.438 14.398 1 39.12 8 GLU B N 1
ATOM 1563 C CA . GLU B 1 8 ? 45.312 45.5 14.367 1 39.12 8 GLU B CA 1
ATOM 1564 C C . GLU B 1 8 ? 44.688 44.156 13.945 1 39.12 8 GLU B C 1
ATOM 1566 O O . GLU B 1 8 ? 43.5 43.938 14.055 1 39.12 8 GLU B O 1
ATOM 1571 N N . THR B 1 9 ? 45.562 43.125 13.453 1 46.22 9 THR B N 1
ATOM 1572 C CA . THR B 1 9 ? 44.875 42 12.797 1 46.22 9 THR B CA 1
ATOM 1573 C C . THR B 1 9 ? 44.375 41 13.828 1 46.22 9 THR B C 1
ATOM 1575 O O . THR B 1 9 ? 43.531 40.125 13.508 1 46.22 9 THR B O 1
ATOM 1578 N N . GLY B 1 10 ? 44.844 41.094 15.18 1 43.66 10 GLY B N 1
ATOM 1579 C CA . GLY B 1 10 ? 44.469 39.969 16.062 1 43.66 10 GLY B CA 1
ATOM 1580 C C . GLY B 1 10 ? 43.062 40.125 16.625 1 43.66 10 GLY B C 1
ATOM 1581 O O . GLY B 1 10 ? 42.562 39.188 17.266 1 43.66 10 GLY B O 1
ATOM 1582 N N . VAL B 1 11 ? 42.5 41.281 16.734 1 46.25 11 VAL B N 1
ATOM 1583 C CA . VAL B 1 11 ? 41.25 41.438 17.438 1 46.25 11 VAL B CA 1
ATOM 1584 C C . VAL B 1 11 ? 40.094 40.969 16.531 1 46.25 11 VAL B C 1
ATOM 1586 O O . VAL B 1 11 ? 39 40.656 17.016 1 46.25 11 VAL B O 1
ATOM 1589 N N . LYS B 1 12 ? 40.312 40.906 15.234 1 45.72 12 LYS B N 1
ATOM 1590 C CA . LYS B 1 12 ? 39.188 40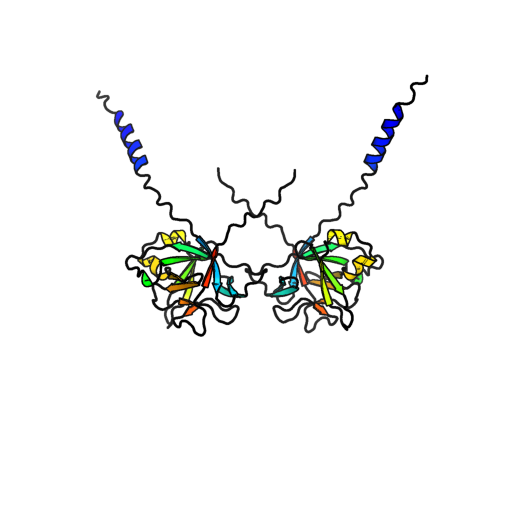.562 14.375 1 45.72 12 LYS B CA 1
ATOM 1591 C C . LYS B 1 12 ? 38.875 39.094 14.414 1 45.72 12 LYS B C 1
ATOM 1593 O O . LYS B 1 12 ? 37.75 38.656 14.18 1 45.72 12 LYS B O 1
ATOM 1598 N N . ASP B 1 13 ? 39.906 38.25 14.773 1 46.12 13 ASP B N 1
ATOM 1599 C CA . ASP B 1 13 ? 39.625 36.812 14.688 1 46.12 13 ASP B CA 1
ATOM 1600 C C . ASP B 1 13 ? 38.844 36.344 15.914 1 46.12 13 ASP B C 1
ATOM 1602 O O . ASP B 1 13 ? 38.156 35.312 15.852 1 46.12 13 ASP B O 1
ATOM 1606 N N . ARG B 1 14 ? 38.906 37.125 17.078 1 41.81 14 ARG B N 1
ATOM 1607 C CA . ARG B 1 14 ? 38.188 36.625 18.25 1 41.81 14 ARG B CA 1
ATOM 1608 C C . ARG B 1 14 ? 36.688 36.938 18.172 1 41.81 14 ARG B C 1
ATOM 1610 O O . ARG B 1 14 ? 35.875 36.219 18.781 1 41.81 14 ARG B O 1
ATOM 1617 N N . PHE B 1 15 ? 36.281 38.062 17.453 1 42.19 15 PHE B N 1
ATOM 1618 C CA . PHE B 1 15 ? 34.875 38.344 17.375 1 42.19 15 PHE B CA 1
ATOM 1619 C C . PHE B 1 15 ? 34.125 37.312 16.547 1 42.19 15 PHE B C 1
ATOM 1621 O O . PHE B 1 15 ? 32.938 37.094 16.719 1 42.19 15 PHE B O 1
ATOM 1628 N N . ARG B 1 16 ? 34.719 36.625 15.609 1 35.09 16 ARG B N 1
ATOM 1629 C CA . ARG B 1 16 ? 34 35.656 14.789 1 35.09 16 ARG B CA 1
ATOM 1630 C C . ARG B 1 16 ? 33.688 34.406 15.562 1 35.09 16 ARG B C 1
ATOM 1632 O O . ARG B 1 16 ? 32.781 33.625 15.203 1 35.09 16 ARG B O 1
ATOM 1639 N N . LYS B 1 17 ? 34.531 34.125 16.547 1 39.91 17 LYS B N 1
ATOM 1640 C CA . LYS B 1 17 ? 34.219 32.875 17.234 1 39.91 17 LYS B CA 1
ATOM 1641 C C . LYS B 1 17 ? 33 33 18.109 1 39.91 17 LYS B C 1
ATOM 1643 O O . LYS B 1 17 ? 32.281 32 18.359 1 39.91 17 LYS B O 1
ATOM 1648 N N . TYR B 1 18 ? 32.844 34.188 18.781 1 38.06 18 TYR B N 1
ATOM 1649 C CA . TYR B 1 18 ? 31.688 34.312 19.672 1 38.06 18 TYR B CA 1
ATOM 1650 C C . TYR B 1 18 ? 30.391 34.469 18.891 1 38.06 18 TYR B C 1
ATOM 1652 O O . TYR B 1 18 ? 29.297 34.469 19.469 1 38.06 18 TYR B O 1
ATOM 1660 N N . LEU B 1 19 ? 30.547 34.938 17.641 1 32.06 19 LEU B N 1
ATOM 1661 C CA . LEU B 1 19 ? 29.266 35.062 16.938 1 32.06 19 LEU B CA 1
ATOM 1662 C C . LEU B 1 19 ? 28.766 33.688 16.484 1 32.06 19 LEU B C 1
ATOM 1664 O O . LEU B 1 19 ? 27.906 33.594 15.617 1 32.06 19 LEU B O 1
ATOM 1668 N N . LYS B 1 20 ? 29.672 32.688 16.766 1 36.78 20 LYS B N 1
ATOM 1669 C CA . LYS B 1 20 ? 28.859 31.5 16.469 1 36.78 20 LYS B CA 1
ATOM 1670 C C . LYS B 1 20 ? 27.625 31.453 17.359 1 36.78 20 LYS B C 1
ATOM 1672 O O . LYS B 1 20 ? 27.734 31.281 18.578 1 36.78 20 LYS B O 1
ATOM 1677 N N . ALA B 1 21 ? 26.672 32.406 17.203 1 36.69 21 ALA B N 1
ATOM 1678 C CA . ALA B 1 21 ? 25.375 32.219 17.828 1 36.69 21 ALA B CA 1
ATOM 1679 C C . ALA B 1 21 ? 25.094 30.734 18.062 1 36.69 21 ALA B C 1
ATOM 1681 O O . ALA B 1 21 ? 25.406 29.906 17.203 1 36.69 21 ALA B O 1
ATOM 1682 N N . PRO B 1 22 ? 25.062 30.203 19.281 1 38.66 22 PRO B N 1
ATOM 1683 C CA . PRO B 1 22 ? 24.625 28.812 19.438 1 38.66 22 PRO B CA 1
ATOM 1684 C C . PRO B 1 22 ? 23.547 28.422 18.438 1 38.66 22 PRO B C 1
ATOM 1686 O O . PRO B 1 22 ? 22.547 29.125 18.297 1 38.66 22 PRO B O 1
ATOM 1689 N N . LYS B 1 23 ? 23.875 28 17.203 1 41.03 23 LYS B N 1
ATOM 1690 C CA . LYS B 1 23 ? 22.859 27.391 16.359 1 41.03 23 LYS B CA 1
ATOM 1691 C C . LYS B 1 23 ? 21.797 26.688 17.219 1 41.03 23 LYS B C 1
ATOM 1693 O O . LYS B 1 23 ? 22.094 25.703 17.906 1 41.03 23 LYS B O 1
ATOM 1698 N N . VAL B 1 24 ? 20.938 27.297 18.016 1 41.81 24 VAL B N 1
ATOM 1699 C CA . VAL B 1 24 ? 19.781 26.562 18.516 1 41.81 24 VAL B CA 1
ATOM 1700 C C . VAL B 1 24 ? 19.438 25.406 17.594 1 41.81 24 VAL B C 1
ATOM 1702 O O . VAL B 1 24 ? 19.156 25.609 16.406 1 41.81 24 VAL B O 1
ATOM 1705 N N . THR B 1 25 ? 20.172 24.406 17.609 1 47.25 25 THR B N 1
ATOM 1706 C CA . THR B 1 25 ? 19.969 23.203 16.828 1 47.25 25 THR B CA 1
ATOM 1707 C C . THR B 1 25 ? 18.484 22.859 16.734 1 47.25 25 THR B C 1
ATOM 1709 O O . THR B 1 25 ? 17.828 22.641 17.75 1 47.25 25 THR B O 1
ATOM 1712 N N . ALA B 1 26 ? 17.734 23.531 15.914 1 62.5 26 ALA B N 1
ATOM 1713 C CA . ALA B 1 26 ? 16.344 23.203 15.625 1 62.5 26 ALA B CA 1
ATOM 1714 C C . ALA B 1 26 ? 16.109 21.703 15.688 1 62.5 26 ALA B C 1
ATOM 1716 O O . ALA B 1 26 ? 16.875 20.922 15.094 1 62.5 26 ALA B O 1
ATOM 1717 N N . LYS B 1 27 ? 15.422 21.188 16.781 1 79.69 27 LYS B N 1
ATOM 1718 C CA . LYS B 1 27 ? 15.055 19.781 16.953 1 79.69 27 LYS B CA 1
ATOM 1719 C C . LYS B 1 27 ? 14.523 19.203 15.648 1 79.69 27 LYS B C 1
ATOM 1721 O O . LYS B 1 27 ? 13.742 19.844 14.945 1 79.69 27 LYS B O 1
ATOM 1726 N N . ALA B 1 28 ? 15.203 18.141 15.172 1 91.25 28 ALA B N 1
ATOM 1727 C CA . ALA B 1 28 ? 14.758 17.406 13.984 1 91.25 28 ALA B CA 1
ATOM 1728 C C . ALA B 1 28 ? 13.289 17 14.109 1 91.25 28 ALA B C 1
ATOM 1730 O O . ALA B 1 28 ? 12.805 16.734 15.203 1 91.25 28 ALA B O 1
ATOM 1731 N N . PRO B 1 29 ? 12.625 17.109 13.039 1 96.19 29 PRO B N 1
ATOM 1732 C CA . PRO B 1 29 ? 11.219 16.672 13.078 1 96.19 29 PRO B CA 1
ATOM 1733 C C . PRO B 1 29 ? 11.062 15.227 13.547 1 96.19 29 PRO B C 1
ATOM 1735 O O . PRO B 1 29 ? 11.898 14.375 13.234 1 96.19 29 PRO B O 1
ATOM 1738 N N . GLU B 1 30 ? 10.055 15.055 14.352 1 97.12 30 GLU B N 1
ATOM 1739 C CA . GLU B 1 30 ? 9.664 13.688 14.68 1 97.12 30 GLU B CA 1
ATOM 1740 C C . GLU B 1 30 ? 8.867 13.047 13.539 1 97.12 30 GLU B C 1
ATOM 1742 O O . GLU B 1 30 ? 8.133 13.734 12.828 1 97.12 30 GLU B O 1
ATOM 1747 N N . LYS B 1 31 ? 9.039 11.75 13.367 1 98.31 31 LYS B N 1
ATOM 1748 C CA . LYS B 1 31 ? 8.383 11.039 12.273 1 98.31 31 LYS B CA 1
ATOM 1749 C C . LYS B 1 31 ? 7.336 10.055 12.805 1 98.31 31 LYS B C 1
ATOM 1751 O O . LYS B 1 31 ? 7.621 9.273 13.711 1 98.31 31 LYS B O 1
ATOM 1756 N N . PHE B 1 32 ? 6.137 10.156 12.188 1 98.56 32 PHE B N 1
ATOM 1757 C CA . PHE B 1 32 ? 5.062 9.297 12.664 1 98.56 32 PHE B CA 1
ATOM 1758 C C . PHE B 1 32 ? 4.242 8.758 11.5 1 98.56 32 PHE B C 1
ATOM 1760 O O . PHE B 1 32 ? 4.098 9.43 10.469 1 98.56 32 PHE B O 1
ATOM 1767 N N . SER B 1 33 ? 3.754 7.543 11.672 1 98.75 33 SER B N 1
ATOM 1768 C CA . SER B 1 33 ? 2.537 7.129 10.984 1 98.75 33 SER B CA 1
ATOM 1769 C C . SER B 1 33 ? 1.3 7.406 11.836 1 98.75 33 SER B C 1
ATOM 1771 O O . SER B 1 33 ? 1.328 7.246 13.055 1 98.75 33 SER B O 1
ATOM 1773 N N . ILE B 1 34 ? 0.179 7.773 11.234 1 98.88 34 ILE B N 1
ATOM 1774 C CA . ILE B 1 34 ? -0.998 8.195 11.984 1 98.88 34 ILE B CA 1
ATOM 1775 C C . ILE B 1 34 ? -2.172 7.273 11.672 1 98.88 34 ILE B C 1
ATOM 1777 O O . ILE B 1 34 ? -2.453 6.992 10.5 1 98.88 34 ILE B O 1
ATOM 1781 N N . TYR B 1 35 ? -2.865 6.828 12.703 1 98.62 35 TYR B N 1
ATOM 1782 C CA . TYR B 1 35 ? -3.977 5.887 12.609 1 98.62 35 TYR B CA 1
ATOM 1783 C C . TYR B 1 35 ? -5.223 6.449 13.281 1 98.62 35 TYR B C 1
ATOM 1785 O O . TYR B 1 35 ? -5.137 7.121 14.312 1 98.62 35 TYR B O 1
ATOM 1793 N N . ASP B 1 36 ? -6.355 6.129 12.664 1 98 36 ASP B N 1
ATOM 1794 C CA . ASP B 1 36 ? -7.566 6.566 13.352 1 98 36 ASP B CA 1
ATOM 1795 C C . ASP B 1 36 ? -8.18 5.426 14.164 1 98 36 ASP B C 1
ATOM 1797 O O . ASP B 1 36 ? -7.555 4.379 14.344 1 98 36 ASP B O 1
ATOM 1801 N N . GLN B 1 37 ? -9.281 5.602 14.703 1 94.69 37 GLN B N 1
ATOM 1802 C CA . GLN B 1 37 ? -9.891 4.688 15.656 1 94.69 37 GLN B CA 1
ATOM 1803 C C . GLN B 1 37 ? -10.453 3.451 14.961 1 94.69 37 GLN B C 1
ATOM 1805 O O . GLN B 1 37 ? -10.758 2.447 15.609 1 94.69 37 GLN B O 1
ATOM 1810 N N . ASP B 1 38 ? -10.68 3.494 13.711 1 95.75 38 ASP B N 1
ATOM 1811 C CA . ASP B 1 38 ? -11.234 2.371 12.961 1 95.75 38 ASP B CA 1
ATOM 1812 C C . ASP B 1 38 ? -10.125 1.567 12.281 1 95.75 38 ASP B C 1
ATOM 1814 O O . ASP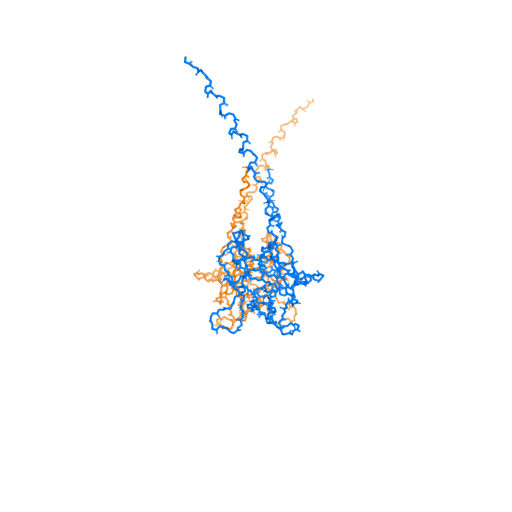 B 1 38 ? -10.344 0.985 11.211 1 95.75 38 ASP B O 1
ATOM 1818 N N . HIS B 1 39 ? -8.906 1.693 12.758 1 95.12 39 HIS B N 1
ATOM 1819 C CA . HIS B 1 39 ? -7.754 0.941 12.281 1 95.12 39 HIS B CA 1
ATOM 1820 C C . HIS B 1 39 ? -7.414 1.302 10.844 1 95.12 39 HIS B C 1
ATOM 1822 O O . HIS B 1 39 ? -6.898 0.468 10.094 1 95.12 39 HIS B O 1
ATOM 1828 N N . LYS B 1 40 ? -7.859 2.492 10.523 1 98.56 40 LYS B N 1
ATOM 1829 C CA . LYS B 1 40 ? -7.371 3.025 9.258 1 98.56 40 LYS B CA 1
ATOM 1830 C C . LYS B 1 40 ? -6.062 3.787 9.445 1 98.56 40 LYS B C 1
ATOM 1832 O O . LYS B 1 40 ? -5.801 4.328 10.523 1 98.56 40 LYS B O 1
ATOM 1837 N N . VAL B 1 41 ? -5.23 3.752 8.438 1 98.81 41 VAL B N 1
ATOM 1838 C CA . VAL B 1 41 ? -3.961 4.469 8.414 1 98.81 41 VAL B CA 1
ATOM 1839 C C . VAL B 1 41 ? -4.008 5.562 7.352 1 98.81 41 VAL B C 1
ATOM 1841 O O . VAL B 1 41 ? -4.66 5.41 6.32 1 98.81 41 VAL B O 1
ATOM 1844 N N . LEU B 1 42 ? -3.385 6.73 7.648 1 98.94 42 LEU B N 1
ATOM 1845 C CA . LEU B 1 42 ? -3.373 7.832 6.691 1 98.94 42 LEU B CA 1
ATOM 1846 C C . LEU B 1 42 ? -2.305 7.609 5.621 1 98.94 42 LEU B C 1
ATOM 1848 O O . LEU B 1 42 ? -1.155 7.305 5.945 1 98.94 42 LEU B O 1
ATOM 1852 N N . VAL B 1 43 ? -2.668 7.715 4.359 1 98.94 43 VAL B N 1
ATOM 1853 C CA . VAL B 1 43 ? -1.792 7.547 3.203 1 98.94 43 VAL B CA 1
ATOM 1854 C C . VAL B 1 43 ? -1.868 8.781 2.312 1 98.94 43 VAL B C 1
ATOM 1856 O O . VAL B 1 43 ? -2.824 9.562 2.396 1 98.94 43 VAL B O 1
ATOM 1859 N N . LEU B 1 44 ? -0.858 9.016 1.579 1 98.81 44 LEU B N 1
ATOM 1860 C CA . LEU B 1 44 ? -0.85 10.102 0.602 1 98.81 44 LEU B CA 1
ATOM 1861 C C . LEU B 1 44 ? -1.113 9.562 -0.802 1 98.81 44 LEU B C 1
ATOM 1863 O O . LEU B 1 44 ? -0.347 8.75 -1.313 1 98.81 44 LEU B O 1
ATOM 1867 N N . ASP B 1 45 ? -2.229 9.945 -1.351 1 98.19 45 ASP B N 1
ATOM 1868 C CA . ASP B 1 45 ? -2.65 9.523 -2.684 1 98.19 45 ASP B CA 1
ATOM 1869 C C . ASP B 1 45 ? -2.615 10.695 -3.666 1 98.19 45 ASP B C 1
ATOM 1871 O O . ASP B 1 45 ? -3.621 11.375 -3.861 1 98.19 45 ASP B O 1
ATOM 1875 N N . CYS B 1 46 ? -1.477 10.844 -4.348 1 95.94 46 CYS B N 1
ATOM 1876 C CA . CYS B 1 46 ? -1.304 11.898 -5.344 1 95.94 46 CYS B CA 1
ATOM 1877 C C . CYS B 1 46 ? -1.731 13.25 -4.785 1 95.94 46 CYS B C 1
ATOM 1879 O O . CYS B 1 46 ? -2.525 13.961 -5.406 1 95.94 46 CYS B O 1
ATOM 1881 N N . GLY B 1 47 ? -1.28 13.539 -3.648 1 96.75 47 GLY B N 1
ATOM 1882 C CA . GLY B 1 47 ? -1.478 14.859 -3.066 1 96.75 47 GLY B CA 1
ATOM 1883 C C . GLY B 1 47 ? -2.693 14.938 -2.162 1 96.75 47 GLY B C 1
ATOM 1884 O O . GLY B 1 47 ? -2.979 15.984 -1.586 1 96.75 47 GLY B O 1
ATOM 1885 N N . ILE B 1 48 ? -3.398 13.867 -2.041 1 98.12 48 ILE B N 1
ATOM 1886 C CA . ILE B 1 48 ? -4.57 13.828 -1.172 1 98.12 48 ILE B CA 1
ATOM 1887 C C . ILE B 1 48 ? -4.328 12.859 -0.02 1 98.12 48 ILE B C 1
ATOM 1889 O O . ILE B 1 48 ? -3.984 11.695 -0.243 1 98.12 48 ILE B O 1
ATOM 1893 N N . LEU B 1 49 ? -4.434 13.359 1.184 1 98.75 49 LEU B N 1
ATOM 1894 C CA . LEU B 1 49 ? -4.387 12.477 2.344 1 98.75 49 LEU B CA 1
ATOM 1895 C C . LEU B 1 49 ? -5.691 11.703 2.49 1 98.75 49 LEU B C 1
ATOM 1897 O O . LEU B 1 49 ? -6.773 12.289 2.445 1 98.75 49 LEU B O 1
ATOM 1901 N N . ARG B 1 50 ? -5.559 10.383 2.615 1 98.81 50 ARG B N 1
ATOM 1902 C CA . ARG B 1 50 ? -6.727 9.523 2.773 1 98.81 50 ARG B CA 1
ATOM 1903 C C . ARG B 1 50 ? -6.543 8.555 3.941 1 98.81 50 ARG B C 1
ATOM 1905 O O . ARG B 1 50 ? -5.414 8.234 4.312 1 98.81 50 ARG B O 1
ATOM 1912 N N . ALA B 1 51 ? -7.684 8.172 4.496 1 98.75 51 ALA B N 1
ATOM 1913 C CA . ALA B 1 51 ? -7.668 7.113 5.504 1 98.75 51 ALA B CA 1
ATOM 1914 C C . ALA B 1 51 ? -8.109 5.781 4.902 1 98.75 51 ALA B C 1
ATOM 1916 O O . ALA B 1 51 ? -9.203 5.672 4.344 1 98.75 51 ALA B O 1
ATOM 1917 N N . VAL B 1 52 ? -7.242 4.793 4.949 1 98.56 52 VAL B N 1
ATOM 1918 C CA . VAL B 1 52 ? -7.543 3.477 4.395 1 98.56 52 VAL B CA 1
ATOM 1919 C C . VAL B 1 52 ? -7.266 2.4 5.441 1 98.56 52 VAL B C 1
ATOM 1921 O O . VAL B 1 52 ? -6.484 2.617 6.371 1 98.56 52 VAL B O 1
ATOM 1924 N N . PRO B 1 53 ? -7.965 1.277 5.387 1 97.88 53 PRO B N 1
ATOM 1925 C CA . PRO B 1 53 ? -7.645 0.21 6.34 1 97.88 53 PRO B CA 1
ATOM 1926 C C . PRO B 1 53 ? -6.168 -0.171 6.324 1 97.88 53 PRO B C 1
ATOM 1928 O O . PRO B 1 53 ? -5.566 -0.294 5.254 1 97.88 53 PRO B O 1
ATOM 1931 N N . ASP B 1 54 ? -5.637 -0.336 7.48 1 98.06 54 ASP B N 1
ATOM 1932 C CA . ASP B 1 54 ? -4.246 -0.753 7.629 1 98.06 54 ASP B CA 1
ATOM 1933 C C . ASP B 1 54 ? -4.062 -2.211 7.215 1 98.06 54 ASP B C 1
ATOM 1935 O O . ASP B 1 54 ? -4.629 -3.115 7.836 1 98.06 54 ASP B O 1
ATOM 1939 N N . ARG B 1 55 ? -3.379 -2.426 6.109 1 97.56 55 ARG B N 1
ATOM 1940 C CA . ARG B 1 55 ? -3.035 -3.748 5.594 1 97.56 55 ARG B CA 1
ATOM 1941 C C . ARG B 1 55 ? -1.542 -3.852 5.305 1 97.56 55 ARG B C 1
ATOM 1943 O O . ARG B 1 55 ? -0.866 -2.834 5.129 1 97.56 55 ARG B O 1
ATOM 1950 N N . PRO B 1 56 ? -0.952 -5.09 5.223 1 96.75 56 PRO B N 1
ATOM 1951 C CA . PRO B 1 56 ? 0.485 -5.266 5.004 1 96.75 56 PRO B CA 1
ATOM 1952 C C . PRO B 1 56 ? 0.966 -4.637 3.697 1 96.75 56 PRO B C 1
ATOM 1954 O O . PRO B 1 56 ? 2.137 -4.262 3.584 1 96.75 56 PRO B O 1
ATOM 1957 N N . TYR B 1 57 ? 0.087 -4.531 2.738 1 97.88 57 TYR B N 1
ATOM 1958 C CA . TYR B 1 57 ? 0.507 -4.027 1.437 1 97.88 57 TYR B CA 1
ATOM 1959 C C . TYR B 1 57 ? 0.276 -2.523 1.334 1 97.88 57 TYR B C 1
ATOM 1961 O O . TYR B 1 57 ? 0.462 -1.931 0.268 1 97.88 57 TYR B O 1
ATOM 1969 N N . ILE B 1 58 ? -0.105 -1.884 2.453 1 98.56 58 ILE B N 1
ATOM 1970 C CA . ILE B 1 58 ? -0.328 -0.442 2.482 1 98.56 58 ILE B CA 1
ATOM 1971 C C . ILE B 1 58 ? 0.925 0.264 2.996 1 98.56 58 ILE B C 1
ATOM 1973 O O . ILE B 1 58 ? 1.498 -0.136 4.012 1 98.56 58 ILE B O 1
ATOM 1977 N N . LEU B 1 59 ? 1.394 1.214 2.26 1 98.06 59 LEU B N 1
ATOM 1978 C CA . LEU B 1 59 ? 2.486 2.08 2.689 1 98.06 59 LEU B CA 1
ATOM 1979 C C . LEU B 1 59 ? 1.954 3.299 3.434 1 98.06 59 LEU B C 1
ATOM 1981 O O . LEU B 1 59 ? 1.418 4.223 2.818 1 98.06 59 LEU B O 1
ATOM 1985 N N . PRO B 1 60 ? 2.016 3.373 4.742 1 98.56 60 PRO B N 1
ATOM 1986 C CA . PRO B 1 60 ? 1.576 4.555 5.488 1 98.56 60 PRO B CA 1
ATOM 1987 C C . PRO B 1 60 ? 2.363 5.812 5.117 1 98.56 60 PRO B C 1
ATOM 1989 O O . PRO B 1 60 ? 3.564 5.734 4.848 1 98.56 60 PRO B O 1
ATOM 1992 N N . GLU B 1 61 ? 1.709 6.914 5.125 1 98.75 61 GLU B N 1
ATOM 1993 C CA . GLU B 1 61 ? 2.443 8.164 4.961 1 98.75 61 GLU B CA 1
ATOM 1994 C C . GLU B 1 61 ? 3.223 8.516 6.227 1 98.75 61 GLU B C 1
ATOM 1996 O O . GLU B 1 61 ? 2.717 8.352 7.34 1 98.75 61 GLU B O 1
ATOM 2001 N N . THR B 1 62 ? 4.414 8.938 6.023 1 98.69 62 THR B N 1
ATOM 2002 C CA . THR B 1 62 ? 5.199 9.445 7.145 1 98.69 62 THR B CA 1
ATOM 2003 C C . THR B 1 62 ? 4.91 10.93 7.379 1 98.69 62 THR B C 1
ATOM 2005 O O . THR B 1 62 ? 5.062 11.75 6.473 1 98.69 62 THR B O 1
ATOM 2008 N N . PHE B 1 63 ? 4.523 11.25 8.531 1 98.81 63 PHE B N 1
ATOM 2009 C CA . PHE B 1 63 ? 4.332 12.633 8.961 1 98.81 63 PHE B CA 1
ATOM 2010 C C . PHE B 1 63 ? 5.574 13.156 9.672 1 98.81 63 PHE B C 1
ATOM 2012 O O . PHE B 1 63 ? 6.117 12.492 10.555 1 98.81 63 PHE B O 1
ATOM 2019 N N . PHE B 1 64 ? 5.969 14.273 9.266 1 98.69 64 PHE B N 1
ATOM 2020 C CA . PHE B 1 64 ? 7.008 15.023 9.961 1 98.69 64 PHE B CA 1
ATOM 2021 C C . PHE B 1 64 ? 6.395 16.078 10.875 1 98.69 64 PHE B C 1
ATOM 2023 O O . PHE B 1 64 ? 5.605 16.922 10.43 1 98.69 64 PHE B O 1
ATOM 2030 N N . VAL B 1 65 ? 6.75 16 12.117 1 98.38 65 VAL B N 1
ATOM 2031 C CA . VAL B 1 65 ? 6.09 16.844 13.109 1 98.38 65 VAL B CA 1
ATOM 2032 C C . VAL B 1 65 ? 7.129 17.703 13.836 1 98.38 65 VAL B C 1
ATOM 2034 O O . VAL B 1 65 ? 8.148 17.188 14.297 1 98.38 65 VAL B O 1
ATOM 2037 N N . LEU B 1 66 ? 6.898 18.984 13.906 1 98.06 66 LEU B N 1
ATOM 2038 C CA . LEU B 1 66 ? 7.734 19.922 14.656 1 98.06 66 LEU B CA 1
ATOM 2039 C C . LEU B 1 66 ? 6.898 20.703 15.656 1 98.06 66 LEU B C 1
ATOM 2041 O O . LEU B 1 66 ? 5.789 21.141 15.344 1 98.06 66 LEU B O 1
ATOM 2045 N N . ALA B 1 67 ? 7.457 20.797 16.812 1 96.19 67 ALA B N 1
ATOM 2046 C CA . ALA B 1 67 ? 6.848 21.719 17.766 1 96.19 67 ALA B CA 1
ATOM 2047 C C . ALA B 1 67 ? 6.91 23.156 17.25 1 96.19 67 ALA B C 1
ATOM 2049 O O . ALA B 1 67 ? 7.832 23.516 16.516 1 96.19 67 ALA B O 1
ATOM 2050 N N . SER B 1 68 ? 5.867 23.922 17.547 1 95.5 68 SER B N 1
ATOM 2051 C CA . SER B 1 68 ? 5.832 25.344 17.172 1 95.5 68 SER B CA 1
ATOM 2052 C C . SER B 1 68 ? 5.531 26.219 18.375 1 95.5 68 SER B C 1
ATOM 2054 O O . SER B 1 68 ? 5.148 25.734 19.438 1 95.5 68 SER B O 1
ATOM 2056 N N . HIS B 1 69 ? 5.832 27.469 18.125 1 91.94 69 HIS B N 1
ATOM 2057 C CA . HIS B 1 69 ? 5.59 28.453 19.156 1 91.94 69 HIS B CA 1
ATOM 2058 C C . HIS B 1 69 ? 4.477 29.422 18.766 1 91.94 69 HIS B C 1
ATOM 2060 O O . HIS B 1 69 ? 4.387 29.812 17.594 1 91.94 69 HIS B O 1
ATOM 2066 N N . LEU B 1 70 ? 3.619 29.672 19.719 1 93.38 70 LEU B N 1
ATOM 2067 C CA . LEU B 1 70 ? 2.562 30.672 19.578 1 93.38 70 LEU B CA 1
ATOM 2068 C C . LEU B 1 70 ? 2.566 31.625 20.766 1 93.38 70 LEU B C 1
ATOM 2070 O O . LEU B 1 70 ? 2.568 31.203 21.922 1 93.38 70 LEU B O 1
ATOM 2074 N N . SER B 1 71 ? 2.6 32.875 20.516 1 91.62 71 SER B N 1
ATOM 2075 C CA . SER B 1 71 ? 2.635 33.906 21.562 1 91.62 71 SER B CA 1
ATOM 2076 C C . SER B 1 71 ? 1.387 33.812 22.438 1 91.62 71 SER B C 1
ATOM 2078 O O . SER B 1 71 ? 1.457 34.062 23.641 1 91.62 71 SER B O 1
ATOM 2080 N N . SER B 1 72 ? 0.243 33.5 21.891 1 88.12 72 SER B N 1
ATOM 2081 C CA . SER B 1 72 ? -1.022 33.438 22.609 1 88.12 72 SER B CA 1
ATOM 2082 C C . SER B 1 72 ? -1.501 32 22.75 1 88.12 72 SER B C 1
ATOM 2084 O O . SER B 1 72 ? -2.705 31.75 22.75 1 88.12 72 SER B O 1
ATOM 2086 N N . ALA B 1 73 ? -0.509 31.172 22.984 1 83.56 73 ALA B N 1
ATOM 2087 C CA . ALA B 1 73 ? -0.868 29.766 23.047 1 83.56 73 ALA B CA 1
ATOM 2088 C C . ALA B 1 73 ? -1.739 29.469 24.266 1 83.56 73 ALA B C 1
ATOM 2090 O O . ALA B 1 73 ? -1.551 30.078 25.328 1 83.56 73 ALA B O 1
ATOM 2091 N N . CYS B 1 74 ? -2.781 28.672 24.094 1 87.81 74 CYS B N 1
ATOM 2092 C CA . CYS B 1 74 ? -3.641 28.156 25.156 1 87.81 74 CYS B CA 1
ATOM 2093 C C . CYS B 1 74 ? -3.189 26.766 25.594 1 87.81 74 CYS B C 1
ATOM 2095 O O . CYS B 1 74 ? -3.377 25.781 24.859 1 87.81 74 CYS B O 1
ATOM 2097 N N . GLU B 1 75 ? -2.652 26.641 26.75 1 85.31 75 GLU B N 1
ATOM 2098 C CA . GLU B 1 75 ? -2.09 25.375 27.219 1 85.31 75 GLU B CA 1
ATOM 2099 C C . GLU B 1 75 ? -3.156 24.281 27.281 1 85.31 75 GLU B C 1
ATOM 2101 O O . GLU B 1 75 ? -2.861 23.109 27.078 1 85.31 75 GLU B O 1
ATOM 2106 N N . GLU B 1 76 ? -4.352 24.703 27.516 1 91.19 76 GLU B N 1
ATOM 2107 C CA . GLU B 1 76 ? -5.445 23.75 27.688 1 91.19 76 GLU B CA 1
ATOM 2108 C C . GLU B 1 76 ? -5.77 23.047 26.359 1 91.19 76 GLU B C 1
ATOM 2110 O O . GLU B 1 76 ? -6.355 21.969 26.359 1 91.19 76 GLU B O 1
ATOM 2115 N N . LYS B 1 77 ? -5.379 23.688 25.281 1 93.81 77 LYS B N 1
ATOM 2116 C CA . LYS B 1 77 ? -5.73 23.141 23.969 1 93.81 77 LYS B CA 1
ATOM 2117 C C . LYS B 1 77 ? -4.668 22.156 23.484 1 93.81 77 LYS B C 1
ATOM 2119 O O . LYS B 1 77 ? -4.895 21.422 22.516 1 93.81 77 LYS B O 1
ATOM 2124 N N . GLY B 1 78 ? -3.586 22.094 24.141 1 95.69 78 GLY B N 1
ATOM 2125 C CA . GLY B 1 78 ? -2.504 21.219 23.734 1 95.69 78 GLY B CA 1
ATOM 2126 C C . GLY B 1 78 ? -1.297 21.953 23.188 1 95.69 78 GLY B C 1
ATOM 2127 O O . GLY B 1 78 ? -1.179 23.172 23.375 1 95.69 78 GLY B O 1
ATOM 2128 N N . SER B 1 79 ? -0.376 21.266 22.594 1 96.31 79 SER B N 1
ATOM 2129 C CA . SER B 1 79 ? 0.875 21.828 22.109 1 96.31 79 SER B CA 1
ATOM 2130 C C . SER B 1 79 ? 0.77 22.219 20.641 1 96.31 79 SER B C 1
ATOM 2132 O O . SER B 1 79 ? 0.312 21.406 19.812 1 96.31 79 SER B O 1
ATOM 2134 N N . PRO B 1 80 ? 1.141 23.438 20.359 1 97.62 80 PRO B N 1
ATOM 2135 C CA . PRO B 1 80 ? 1.161 23.812 18.938 1 97.62 80 PRO B CA 1
ATOM 2136 C C . PRO B 1 80 ? 2.193 23.016 18.141 1 97.62 80 PRO B C 1
ATOM 2138 O O . PRO B 1 80 ? 3.359 22.938 18.531 1 97.62 80 PRO B O 1
ATOM 2141 N N . ILE B 1 81 ? 1.755 22.469 17 1 98.19 81 ILE B N 1
ATOM 2142 C CA . ILE B 1 81 ? 2.686 21.703 16.172 1 98.19 81 ILE B CA 1
ATOM 2143 C C . ILE B 1 81 ? 2.475 22.062 14.703 1 98.19 81 ILE B C 1
ATOM 2145 O O . ILE B 1 81 ? 1.433 22.609 14.336 1 98.19 81 ILE B O 1
ATOM 2149 N N . LEU B 1 82 ? 3.496 21.828 13.938 1 98.69 82 LEU B N 1
ATOM 2150 C CA . LEU B 1 82 ? 3.471 21.812 12.477 1 98.69 82 LEU B CA 1
ATOM 2151 C C . LEU B 1 82 ? 3.574 20.375 11.953 1 98.69 82 LEU B C 1
ATOM 2153 O O . LEU B 1 82 ? 4.281 19.547 12.531 1 98.69 82 LEU B O 1
ATOM 2157 N N . LEU B 1 83 ? 2.859 20.109 10.875 1 98.88 83 LEU B N 1
ATOM 2158 C CA . LEU B 1 83 ? 2.898 18.797 10.25 1 98.88 83 LEU B CA 1
ATOM 2159 C C . LEU B 1 83 ? 3.203 18.906 8.758 1 98.88 83 LEU B C 1
ATOM 2161 O O . LEU B 1 83 ? 2.713 19.828 8.086 1 98.88 83 LEU B O 1
ATOM 2165 N N . ALA B 1 84 ? 3.959 17.953 8.328 1 98.88 84 ALA B N 1
ATOM 2166 C CA . ALA B 1 84 ? 4.238 17.859 6.898 1 98.88 84 ALA B CA 1
ATOM 2167 C C . ALA B 1 84 ? 4.285 16.406 6.449 1 98.88 84 ALA B C 1
ATOM 2169 O O . ALA B 1 84 ? 4.555 15.5 7.254 1 98.88 84 ALA B O 1
ATOM 2170 N N . VAL B 1 85 ? 3.961 16.219 5.195 1 98.75 85 VAL B N 1
ATOM 2171 C CA . VAL B 1 85 ? 4.035 14.906 4.559 1 98.75 85 VAL B CA 1
ATOM 2172 C C . VAL B 1 85 ? 4.91 14.992 3.307 1 98.75 85 VAL B C 1
ATOM 2174 O O . VAL B 1 85 ? 5.594 15.992 3.084 1 98.75 85 VAL B O 1
ATOM 2177 N N . SER B 1 86 ? 4.992 13.859 2.557 1 98.12 86 SER B N 1
ATOM 2178 C CA . SER B 1 86 ? 5.844 13.82 1.371 1 98.12 86 SER B CA 1
ATOM 2179 C C . SER B 1 86 ? 7.273 14.25 1.703 1 98.12 86 SER B C 1
ATOM 2181 O O . SER B 1 86 ? 7.801 15.18 1.1 1 98.12 86 SER B O 1
ATOM 2183 N N . LYS B 1 87 ? 7.875 13.602 2.672 1 97.25 87 LYS B N 1
ATOM 2184 C CA . LYS B 1 87 ? 9.242 13.82 3.127 1 97.25 87 LYS B CA 1
ATOM 2185 C C . LYS B 1 87 ? 9.43 15.25 3.627 1 97.25 87 LYS B C 1
ATOM 2187 O O . LYS B 1 87 ? 10.492 15.844 3.436 1 97.25 87 LYS B O 1
ATOM 2192 N N . GLY B 1 88 ? 8.344 15.875 4.059 1 98.19 88 GLY B N 1
ATOM 2193 C CA . GLY B 1 88 ? 8.438 17.188 4.668 1 98.19 88 GLY B CA 1
ATOM 2194 C C . GLY B 1 88 ? 8.203 18.328 3.684 1 98.19 88 GLY B C 1
ATOM 2195 O O . GLY B 1 88 ? 8.359 19.5 4.027 1 98.19 88 GLY B O 1
ATOM 2196 N N . GLU B 1 89 ? 7.73 17.953 2.475 1 98.38 89 GLU B N 1
ATOM 2197 C CA . GLU B 1 89 ? 7.664 18.953 1.411 1 98.38 89 GLU B CA 1
ATOM 2198 C C . GLU B 1 89 ? 6.262 19.547 1.286 1 98.38 89 GLU B C 1
ATOM 2200 O O . GLU B 1 89 ? 6.066 20.578 0.639 1 98.38 89 GLU B O 1
ATOM 2205 N N . LEU B 1 90 ? 5.305 18.875 1.835 1 98.81 90 LEU B N 1
ATOM 2206 C CA . LEU B 1 90 ? 3.924 19.344 1.829 1 98.81 90 LEU B CA 1
ATOM 2207 C C . LEU B 1 90 ? 3.42 19.562 3.252 1 98.81 90 LEU B C 1
ATOM 2209 O O . LEU B 1 90 ? 3.26 18.609 4.016 1 98.81 90 LEU B O 1
ATOM 2213 N N . CYS B 1 91 ? 3.141 20.797 3.59 1 98.88 91 CYS B N 1
ATOM 2214 C CA . CYS B 1 91 ? 2.719 21.141 4.945 1 98.88 91 CYS B CA 1
ATOM 2215 C C . CYS B 1 91 ? 1.198 21.172 5.051 1 98.88 91 CYS B C 1
ATOM 2217 O O . CYS B 1 91 ? 0.52 21.656 4.145 1 98.88 91 CYS B O 1
ATOM 2219 N N . LEU B 1 92 ? 0.675 20.625 6.098 1 98.88 92 LEU B N 1
ATOM 2220 C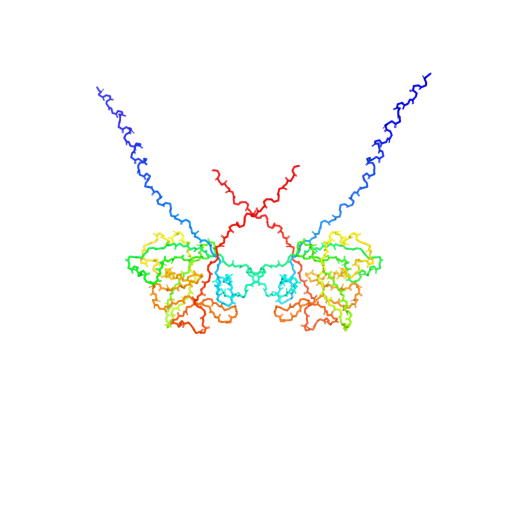 CA . LEU B 1 92 ? -0.76 20.688 6.355 1 98.88 92 LEU B CA 1
ATOM 2221 C C . LEU B 1 92 ? -1.185 22.094 6.754 1 98.88 92 LEU B C 1
ATOM 2223 O O . LEU B 1 92 ? -0.492 22.766 7.527 1 98.88 92 LEU B O 1
ATOM 2227 N N . CYS B 1 93 ? -2.297 22.422 6.207 1 98.31 93 CYS B N 1
ATOM 2228 C CA . CYS B 1 93 ? -2.838 23.766 6.414 1 98.31 93 CYS B CA 1
ATOM 2229 C C . CYS B 1 93 ? -4.359 23.734 6.504 1 98.31 93 CYS B C 1
ATOM 2231 O O . CYS B 1 93 ? -5.012 23.016 5.75 1 98.31 93 CYS B O 1
ATOM 2233 N N . CYS B 1 94 ? -4.883 24.453 7.465 1 98.31 94 CYS B N 1
ATOM 2234 C CA . CYS B 1 94 ? -6.328 24.641 7.555 1 98.31 94 CYS B CA 1
ATOM 2235 C C . CYS B 1 94 ? -6.738 26.016 7.039 1 98.31 94 CYS B C 1
ATOM 2237 O O . CYS B 1 94 ? -6.387 27.031 7.641 1 98.31 94 CYS B O 1
ATOM 2239 N N . GLU B 1 95 ? -7.434 26.031 5.957 1 96.5 95 GLU B N 1
ATOM 2240 C CA . GLU B 1 95 ? -7.809 27.297 5.352 1 96.5 95 GLU B CA 1
ATOM 2241 C C . GLU B 1 95 ? -9.234 27.25 4.805 1 96.5 95 GLU B C 1
ATOM 2243 O O . GLU B 1 95 ? -9.727 26.188 4.426 1 96.5 95 GLU B O 1
ATOM 2248 N N . LYS B 1 96 ? -9.828 28.344 4.891 1 94.06 96 LYS B N 1
ATOM 2249 C CA . LYS B 1 96 ? -11.133 28.547 4.266 1 94.06 96 LYS B CA 1
ATOM 2250 C C . LYS B 1 96 ? -11.008 29.281 2.938 1 94.06 96 LYS B C 1
ATOM 2252 O O . LYS B 1 96 ? -10.648 30.453 2.906 1 94.06 96 LYS B O 1
ATOM 2257 N N . ASP B 1 97 ? -11.281 28.453 1.896 1 89.19 97 ASP B N 1
ATOM 2258 C CA . ASP B 1 97 ? -11.234 29.078 0.578 1 89.19 97 ASP B CA 1
ATOM 2259 C C . ASP B 1 97 ? -12.367 30.078 0.404 1 89.19 97 ASP B C 1
ATOM 2261 O O . ASP B 1 97 ? -13.414 29.953 1.045 1 89.19 97 ASP B O 1
ATOM 2265 N N . LYS B 1 98 ? -12.086 31.016 -0.492 1 89.12 98 LYS B N 1
ATOM 2266 C CA . LYS B 1 98 ? -13.125 32.031 -0.768 1 89.12 98 LYS B CA 1
ATOM 2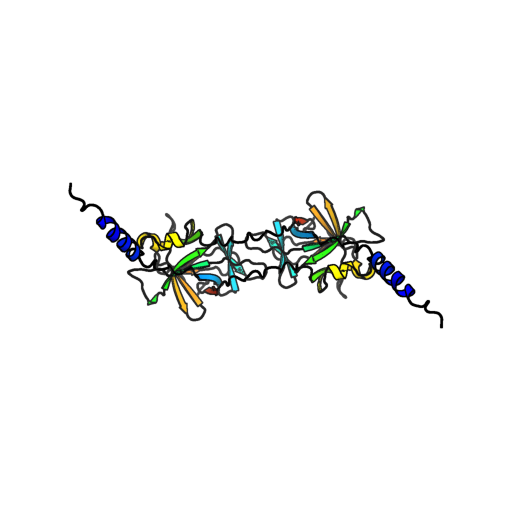267 C C . LYS B 1 98 ? -14.414 31.359 -1.245 1 89.12 98 LYS B C 1
ATOM 2269 O O . LYS B 1 98 ? -14.383 30.484 -2.115 1 89.12 98 LYS B O 1
ATOM 2274 N N . GLY B 1 99 ? -15.477 31.625 -0.653 1 90.56 99 GLY B N 1
ATOM 2275 C CA . GLY B 1 99 ? -16.766 31.109 -1.057 1 90.56 99 GLY B CA 1
ATOM 2276 C C . GLY B 1 99 ? -17.172 29.844 -0.307 1 90.56 99 GLY B C 1
ATOM 2277 O O . GLY B 1 99 ? -18.312 29.375 -0.425 1 90.56 99 GLY B O 1
ATOM 2278 N N . GLN B 1 100 ? -16.156 29.328 0.422 1 88.75 100 GLN B N 1
ATOM 2279 C CA . GLN B 1 100 ? -16.5 28.141 1.201 1 88.75 100 GLN B CA 1
ATOM 2280 C C . GLN B 1 100 ? -17.016 28.531 2.586 1 88.75 100 GLN B C 1
ATOM 2282 O O . GLN B 1 100 ? -16.609 29.547 3.148 1 88.75 100 GLN B O 1
ATOM 2287 N N . SER B 1 101 ? -17.969 27.797 3.064 1 91.44 101 SER B N 1
ATOM 2288 C CA . SER B 1 101 ? -18.547 28.094 4.371 1 91.44 101 SER B CA 1
ATOM 2289 C C . SER B 1 101 ? -17.719 27.453 5.492 1 91.44 101 SER B C 1
ATOM 2291 O O . SER B 1 101 ? -17.797 27.891 6.645 1 91.44 101 SER B O 1
ATOM 2293 N N . LYS B 1 102 ? -17 26.406 5.121 1 95.81 102 LYS B N 1
ATOM 2294 C CA . LYS B 1 102 ? -16.25 25.672 6.133 1 95.81 102 LYS B CA 1
ATOM 2295 C C . LYS B 1 102 ? -14.766 25.578 5.762 1 95.81 102 LYS B C 1
ATOM 2297 O O . LYS B 1 102 ? -14.422 25.5 4.578 1 95.81 102 LYS B O 1
ATOM 2302 N N . PRO B 1 103 ? -13.938 25.625 6.758 1 97.88 103 PRO B N 1
ATOM 2303 C CA . PRO B 1 103 ? -12.523 25.406 6.453 1 97.88 103 PRO B CA 1
ATOM 2304 C C . PRO B 1 103 ? -12.227 23.969 6.004 1 97.88 103 PRO B C 1
ATOM 2306 O O . PRO B 1 103 ? -13.016 23.062 6.277 1 97.88 103 PRO B O 1
ATOM 2309 N N . SER B 1 104 ? -11.148 23.812 5.277 1 97.81 104 SER B N 1
ATOM 2310 C CA . SER B 1 104 ? -10.727 22.5 4.789 1 97.81 104 SER B CA 1
ATOM 2311 C C . SER B 1 104 ? -9.234 22.281 5.027 1 97.81 104 SER B C 1
ATOM 2313 O O . SER B 1 104 ? -8.484 23.234 5.234 1 97.81 104 SER B O 1
ATOM 2315 N N . LEU B 1 105 ? -8.898 21.062 5.121 1 98.5 105 LEU B N 1
ATOM 2316 C CA . LEU B 1 105 ? -7.484 20.719 5.219 1 98.5 105 LEU B CA 1
ATOM 2317 C C . LEU B 1 105 ? -6.816 20.766 3.85 1 98.5 105 LEU B C 1
ATOM 2319 O O . LEU B 1 105 ? -7.34 20.219 2.879 1 98.5 105 LEU B O 1
ATOM 2323 N N . GLN B 1 106 ? -5.719 21.406 3.754 1 98.06 106 GLN B N 1
ATOM 2324 C CA . GLN B 1 106 ? -4.973 21.516 2.504 1 98.06 106 GLN B CA 1
ATOM 2325 C C . GLN B 1 106 ? -3.51 21.125 2.699 1 98.06 106 GLN B C 1
ATOM 2327 O O . GLN B 1 106 ? -2.988 21.203 3.814 1 98.06 106 GLN B O 1
ATOM 2332 N N . LEU B 1 107 ? -2.916 20.672 1.611 1 98.69 107 LEU B N 1
ATOM 2333 C CA . LEU B 1 107 ? -1.477 20.438 1.548 1 98.69 107 LEU B CA 1
ATOM 2334 C C . LEU B 1 107 ? -0.788 21.516 0.711 1 98.69 107 LEU B C 1
ATOM 2336 O O . LEU B 1 107 ? -1.093 21.672 -0.472 1 98.69 107 LEU B O 1
ATOM 2340 N N . LYS B 1 108 ? 0.051 22.203 1.405 1 98.38 108 LYS B N 1
ATOM 2341 C CA . LYS B 1 108 ? 0.744 23.297 0.729 1 98.38 108 LYS B CA 1
ATOM 2342 C C . LYS B 1 108 ? 2.199 22.938 0.447 1 98.38 108 LYS B C 1
ATOM 2344 O O . LYS B 1 108 ? 2.891 22.406 1.316 1 98.38 108 LYS B O 1
ATOM 2349 N N . LYS B 1 109 ? 2.588 23.188 -0.825 1 98.31 109 LYS B N 1
ATOM 2350 C CA . LYS B 1 109 ? 3.986 22.984 -1.185 1 98.31 109 LYS B CA 1
ATOM 2351 C C . LYS B 1 109 ? 4.898 23.953 -0.445 1 98.31 109 LYS B C 1
ATOM 2353 O O . LYS B 1 109 ? 5.094 25.094 -0.891 1 98.31 109 LYS B O 1
ATOM 2358 N N . LYS B 1 110 ? 5.422 23.547 0.642 1 97.88 110 LYS B N 1
ATOM 2359 C CA . LYS B 1 110 ? 6.344 24.266 1.51 1 97.88 110 LYS B CA 1
ATOM 2360 C C . LYS B 1 110 ? 7.129 23.312 2.404 1 97.88 110 LYS B C 1
ATOM 2362 O O . LYS B 1 110 ? 6.551 22.422 3.023 1 97.88 110 LYS B O 1
ATOM 2367 N N . LYS B 1 111 ? 8.422 23.484 2.404 1 97.88 111 LYS B N 1
ATOM 2368 C CA . LYS B 1 111 ? 9.242 22.656 3.275 1 97.88 111 LYS B CA 1
ATOM 2369 C C . LYS B 1 111 ? 8.977 22.969 4.746 1 97.88 111 LYS B C 1
ATOM 2371 O O . LYS B 1 111 ? 8.93 24.125 5.145 1 97.88 111 LYS B O 1
ATOM 2376 N N . LEU B 1 112 ? 8.891 21.984 5.531 1 98.12 112 LEU B N 1
ATOM 2377 C CA . LEU B 1 112 ? 8.539 22.109 6.941 1 98.12 112 LEU B CA 1
ATOM 2378 C C . LEU B 1 112 ? 9.555 23 7.672 1 98.12 112 LEU B C 1
ATOM 2380 O O . LEU B 1 112 ? 9.172 23.859 8.469 1 98.12 112 LEU B O 1
ATOM 2384 N N . THR B 1 113 ? 10.836 22.797 7.398 1 95.81 113 THR B N 1
ATOM 2385 C CA . THR B 1 113 ? 11.891 23.531 8.07 1 95.81 113 THR B CA 1
ATOM 2386 C C . THR B 1 113 ? 11.844 25.016 7.695 1 95.81 113 THR B C 1
ATOM 2388 O O . THR B 1 113 ? 12.156 25.875 8.516 1 95.81 113 THR B O 1
ATOM 2391 N N . ASP B 1 114 ? 11.484 25.297 6.441 1 96.88 114 ASP B N 1
ATOM 2392 C CA . ASP B 1 114 ? 11.297 26.672 6.023 1 96.88 114 ASP B CA 1
ATOM 2393 C C . ASP B 1 114 ? 10.109 27.312 6.734 1 96.88 114 ASP B C 1
ATOM 2395 O O . ASP B 1 114 ? 10.195 28.438 7.223 1 96.88 114 ASP B O 1
ATOM 2399 N N . LEU B 1 115 ? 9.078 26.578 6.801 1 97.62 115 LEU B N 1
ATOM 2400 C CA . LEU B 1 115 ? 7.871 27.062 7.469 1 97.62 115 LEU B CA 1
ATOM 2401 C C . LEU B 1 115 ? 8.148 27.375 8.938 1 97.62 115 LEU B C 1
ATOM 2403 O O . LEU B 1 115 ? 7.703 28.391 9.453 1 97.62 115 LEU B O 1
ATOM 2407 N N . ALA B 1 116 ? 8.852 26.531 9.594 1 96.56 116 ALA B N 1
ATOM 2408 C CA . ALA B 1 116 ? 9.125 26.656 11.023 1 96.56 116 ALA B CA 1
ATOM 2409 C C . ALA B 1 116 ? 9.852 27.969 11.336 1 96.56 116 ALA B C 1
ATOM 2411 O O . ALA B 1 116 ? 9.789 28.469 12.461 1 96.56 116 ALA B O 1
ATOM 2412 N N . THR B 1 117 ? 10.508 28.5 10.344 1 94.75 117 THR B N 1
ATOM 2413 C CA . THR B 1 117 ? 11.336 29.688 10.578 1 94.75 117 THR B CA 1
ATOM 2414 C C . THR B 1 117 ? 10.578 30.953 10.203 1 94.75 117 THR B C 1
ATOM 2416 O O . THR B 1 117 ? 11.062 32.062 10.438 1 94.75 117 THR B O 1
ATOM 2419 N N . GLU B 1 118 ? 9.445 30.844 9.664 1 96.31 118 GLU B N 1
ATOM 2420 C CA . GLU B 1 118 ? 8.641 32 9.297 1 96.31 118 GLU B CA 1
ATOM 2421 C C . GLU B 1 118 ? 8.117 32.719 10.531 1 96.31 118 GLU B C 1
ATOM 2423 O O . GLU B 1 118 ? 8.148 32.188 11.633 1 96.31 118 GLU B O 1
ATOM 2428 N N . LYS B 1 119 ? 7.719 34 10.242 1 95.88 119 LYS B N 1
ATOM 2429 C CA . LYS B 1 119 ? 7.062 34.75 11.305 1 95.88 119 LYS B CA 1
ATOM 2430 C C . LYS B 1 119 ? 5.762 34.094 11.734 1 95.88 119 LYS B C 1
ATOM 2432 O O . LYS B 1 119 ? 5.145 33.344 10.961 1 95.88 119 LYS B O 1
ATOM 2437 N N . GLU B 1 120 ? 5.344 34.312 12.977 1 95.12 120 GLU B N 1
ATOM 2438 C CA . GLU B 1 120 ? 4.188 33.656 13.578 1 95.12 120 GLU B CA 1
ATOM 2439 C C . GLU B 1 120 ? 2.941 33.812 12.711 1 95.12 120 GLU B C 1
ATOM 2441 O O . GLU B 1 120 ? 2.166 32.875 12.523 1 95.12 120 GLU B O 1
ATOM 2446 N N . GLN B 1 121 ? 2.758 35.031 12.141 1 95.31 121 GLN B N 1
ATOM 2447 C CA . GLN B 1 121 ? 1.569 35.312 11.344 1 95.31 121 GLN B CA 1
ATOM 2448 C C . GLN B 1 121 ? 1.469 34.375 10.133 1 95.31 121 GLN B C 1
ATOM 2450 O O . GLN B 1 121 ? 0.379 33.938 9.789 1 95.31 121 GLN B O 1
ATOM 2455 N N . ALA B 1 122 ? 2.58 34.125 9.539 1 96 122 ALA B N 1
ATOM 2456 C CA . ALA B 1 122 ? 2.623 33.25 8.359 1 96 122 ALA B CA 1
ATOM 2457 C C . ALA B 1 122 ? 2.459 31.781 8.734 1 96 122 ALA B C 1
ATOM 2459 O O . ALA B 1 122 ? 2 30.984 7.918 1 96 122 ALA B O 1
ATOM 2460 N N . ARG B 1 123 ? 2.83 31.406 10.008 1 97.44 123 ARG B N 1
ATOM 2461 C CA . ARG B 1 123 ? 2.793 30.031 10.453 1 97.44 123 ARG B CA 1
ATOM 2462 C C . ARG B 1 123 ? 1.403 29.656 10.961 1 97.44 123 ARG B C 1
ATOM 2464 O O . ARG B 1 123 ? 1.035 28.469 10.961 1 97.44 123 ARG B O 1
ATOM 2471 N N . GLN B 1 124 ? 0.629 30.578 11.344 1 97.31 124 GLN B N 1
ATOM 2472 C CA . GLN B 1 124 ? -0.588 30.344 12.109 1 97.31 124 GLN B CA 1
ATOM 2473 C C . GLN B 1 124 ? -1.528 29.391 11.375 1 97.31 124 GLN B C 1
ATOM 2475 O O . GLN B 1 124 ? -2.066 28.453 11.969 1 97.31 124 GLN B O 1
ATOM 2480 N N . PRO B 1 125 ? -1.707 29.562 10.016 1 97.94 125 PRO B N 1
ATOM 2481 C CA . PRO B 1 125 ? -2.625 28.641 9.328 1 97.94 125 PRO B CA 1
ATOM 2482 C C . PRO B 1 125 ? -2.133 27.203 9.336 1 97.94 125 PRO B C 1
ATOM 2484 O O . PRO B 1 125 ? -2.908 26.281 9.07 1 97.94 125 PRO B O 1
ATOM 2487 N N . PHE B 1 126 ? -0.854 27.031 9.656 1 98.69 126 PHE B N 1
ATOM 2488 C CA . PHE B 1 126 ? -0.225 25.719 9.586 1 98.69 126 PHE B CA 1
ATOM 2489 C C . PHE B 1 126 ? -0.102 25.094 10.969 1 98.69 126 PHE B C 1
ATOM 2491 O O . PHE B 1 126 ? 0.363 23.969 11.109 1 98.69 126 PHE B O 1
ATOM 2498 N N . ILE B 1 127 ? -0.48 25.75 11.961 1 98.5 127 ILE B N 1
ATOM 2499 C CA . ILE B 1 127 ? -0.29 25.266 13.32 1 98.5 127 ILE B CA 1
ATOM 2500 C C . ILE B 1 127 ? -1.562 24.562 13.797 1 98.5 127 ILE B C 1
ATOM 2502 O O . ILE B 1 127 ? -2.664 25.094 13.641 1 98.5 127 ILE B O 1
ATOM 2506 N N . PHE B 1 128 ? -1.404 23.438 14.328 1 98.5 128 PHE B N 1
ATOM 2507 C CA . PHE B 1 128 ? -2.461 22.688 14.992 1 98.5 128 PHE B CA 1
ATOM 2508 C C . PHE B 1 128 ? -2.115 22.453 16.453 1 98.5 128 PHE B C 1
ATOM 2510 O O . PHE B 1 128 ? -0.963 22.156 16.797 1 98.5 128 PHE B O 1
ATOM 2517 N N . TYR B 1 129 ? -3.094 22.625 17.344 1 98.25 129 TYR B N 1
ATOM 2518 C CA . TYR B 1 129 ? -2.92 22.141 18.703 1 98.25 129 TYR B CA 1
ATOM 2519 C C . TYR B 1 129 ? -3.021 20.625 18.766 1 98.25 129 TYR B C 1
ATOM 2521 O O . TYR B 1 129 ? -4.031 20.047 18.344 1 98.25 129 TYR B O 1
ATOM 2529 N N . ARG B 1 130 ? -2.037 20 19.25 1 98.38 130 ARG B N 1
ATOM 2530 C CA . ARG B 1 130 ? -2.07 18.562 19.516 1 98.38 130 ARG B CA 1
ATOM 2531 C C . ARG B 1 130 ? -2.383 18.297 20.984 1 98.38 130 ARG B C 1
ATOM 2533 O O . ARG B 1 130 ? -1.589 18.625 21.875 1 98.38 130 ARG B O 1
ATOM 2540 N N . ALA B 1 131 ? -3.535 17.781 21.266 1 97.69 131 ALA B N 1
ATOM 2541 C CA . ALA B 1 131 ? -3.869 17.297 22.609 1 97.69 131 ALA B CA 1
ATOM 2542 C C . ALA B 1 131 ? -3.701 15.781 22.703 1 97.69 131 ALA B C 1
ATOM 2544 O O . ALA B 1 131 ? -4.281 15.031 21.922 1 97.69 131 ALA B O 1
ATOM 2545 N N . GLU B 1 132 ? -2.902 15.383 23.641 1 96.12 132 GLU B N 1
ATOM 2546 C CA . GLU B 1 132 ? -2.605 13.961 23.828 1 96.12 132 GLU B CA 1
ATOM 2547 C C . GLU B 1 132 ? -3.221 13.43 25.125 1 96.12 132 GLU B C 1
ATOM 2549 O O . GLU B 1 132 ? -2.9 13.914 26.203 1 96.12 132 GLU B O 1
ATOM 2554 N N . VAL B 1 133 ? -4.133 12.578 25.062 1 94.5 133 VAL B N 1
ATOM 2555 C CA . VAL B 1 133 ? -4.707 11.852 26.188 1 94.5 133 VAL B CA 1
ATOM 2556 C C . VAL B 1 133 ? -4.477 10.352 26.016 1 94.5 133 VAL B C 1
ATOM 2558 O O . VAL B 1 133 ? -5.16 9.703 25.219 1 94.5 133 VAL B O 1
ATOM 2561 N N . GLY B 1 134 ? -3.529 9.805 26.797 1 94 134 GLY B N 1
ATOM 2562 C CA . GLY B 1 134 ? -3.1 8.445 26.516 1 94 134 GLY B CA 1
ATOM 2563 C C . GLY B 1 134 ? -2.441 8.297 25.156 1 94 134 GLY B C 1
ATOM 2564 O O . GLY B 1 134 ? -1.489 9.008 24.844 1 94 134 GLY B O 1
ATOM 2565 N N . SER B 1 135 ? -2.936 7.348 24.422 1 94.19 135 SER B N 1
ATOM 2566 C CA . SER B 1 135 ? -2.395 7.125 23.094 1 94.19 135 SER B CA 1
ATOM 2567 C C . SER B 1 135 ? -3.184 7.895 22.031 1 94.19 135 SER B C 1
ATOM 2569 O O . SER B 1 135 ? -2.875 7.824 20.844 1 94.19 135 SER B O 1
ATOM 2571 N N . LYS B 1 136 ? -4.16 8.688 22.453 1 96.19 136 LYS B N 1
ATOM 2572 C CA . LYS B 1 136 ? -5.059 9.383 21.531 1 96.19 136 LYS B CA 1
ATOM 2573 C C . LYS B 1 136 ? -4.641 10.836 21.359 1 96.19 136 LYS B C 1
ATOM 2575 O O . LYS B 1 136 ? -4.379 11.539 22.344 1 96.19 136 LYS B O 1
ATOM 2580 N N . ASN B 1 137 ? -4.566 11.25 20.156 1 98.12 137 ASN B N 1
ATOM 2581 C CA . ASN B 1 137 ? -4.223 12.625 19.797 1 98.12 137 ASN B CA 1
ATOM 2582 C C . ASN B 1 137 ? -5.359 13.305 19.031 1 98.12 137 ASN B C 1
ATOM 2584 O O . ASN B 1 137 ? -5.977 12.703 18.156 1 98.12 137 ASN B O 1
ATOM 2588 N N . THR B 1 138 ? -5.664 14.531 19.375 1 97.94 138 THR B N 1
ATOM 2589 C CA . THR B 1 138 ? -6.539 15.383 18.578 1 97.94 138 THR B CA 1
ATOM 2590 C C . THR B 1 138 ? -5.766 16.578 18 1 97.94 138 THR B C 1
ATOM 2592 O O . THR B 1 138 ? -4.789 17.031 18.609 1 97.94 138 THR B O 1
ATOM 2595 N N . LEU B 1 139 ? -6.172 17.047 16.812 1 98.62 139 LEU B N 1
ATOM 2596 C CA . LEU B 1 139 ? -5.504 18.156 16.125 1 98.62 139 LEU B CA 1
ATOM 2597 C C . LEU B 1 139 ? -6.488 19.266 15.789 1 98.62 139 LEU B C 1
ATOM 2599 O O . LEU B 1 139 ? -7.273 19.141 14.844 1 98.62 139 LEU B O 1
ATOM 2603 N N . GLU B 1 140 ? -6.383 20.328 16.531 1 98.44 140 GLU B N 1
ATOM 2604 C CA . GLU B 1 140 ? -7.273 21.469 16.359 1 98.44 140 GLU B CA 1
ATOM 2605 C C . GLU B 1 140 ? -6.57 22.625 15.641 1 98.44 140 GLU B C 1
ATOM 2607 O O . GLU B 1 140 ? -5.445 22.984 15.992 1 98.44 140 GLU B O 1
ATOM 2612 N N . SER B 1 141 ? -7.25 23.172 14.695 1 98.38 141 SER B N 1
ATOM 2613 C CA . SER B 1 141 ? -6.68 24.297 13.984 1 98.38 141 SER B CA 1
ATOM 2614 C C . SER B 1 141 ? -6.527 25.516 14.906 1 98.38 141 SER B C 1
ATOM 2616 O O . SER B 1 141 ? -7.434 25.828 15.68 1 98.38 141 SER B O 1
ATOM 2618 N N . VAL B 1 142 ? -5.406 26.188 14.805 1 97.25 142 VAL B N 1
ATOM 2619 C CA . VAL B 1 142 ? -5.18 27.422 15.562 1 97.25 142 VAL B CA 1
ATOM 2620 C C . VAL B 1 142 ? -5.934 28.578 14.922 1 97.25 142 VAL B C 1
ATOM 2622 O O . VAL B 1 142 ? -6.477 29.438 15.617 1 97.25 142 VAL B O 1
ATOM 2625 N N . THR B 1 143 ? -5.969 28.547 13.578 1 96.44 143 THR B N 1
ATOM 2626 C CA . THR B 1 143 ? -6.582 29.641 12.852 1 96.44 143 THR B CA 1
ATOM 2627 C C . THR B 1 143 ? -8.102 29.516 12.844 1 96.44 143 THR B C 1
ATOM 2629 O O . THR B 1 143 ? -8.812 30.516 12.727 1 96.44 143 THR B O 1
ATOM 2632 N N . HIS B 1 144 ? -8.586 28.328 12.922 1 97.38 144 HIS B N 1
ATOM 2633 C CA . HIS B 1 144 ? -10.016 28.062 12.984 1 97.38 144 HIS B CA 1
ATOM 2634 C C . HIS B 1 144 ? -10.375 27.219 14.219 1 97.38 144 HIS B C 1
ATOM 2636 O O . HIS B 1 144 ? -10.727 26.047 14.094 1 97.38 144 HIS B O 1
ATOM 2642 N N . PRO B 1 145 ? -10.414 27.938 15.383 1 96.25 145 PRO B N 1
ATOM 2643 C CA . PRO B 1 145 ? -10.672 27.219 16.625 1 96.25 145 PRO B CA 1
ATOM 2644 C C . PRO B 1 145 ? -11.984 26.438 16.594 1 96.25 145 PRO B C 1
ATOM 2646 O O . PRO B 1 145 ? -12.992 26.938 16.078 1 96.25 145 PRO B O 1
ATOM 2649 N N . GLY B 1 146 ? -11.969 25.234 17.031 1 96.44 146 GLY B N 1
ATOM 2650 C CA . GLY B 1 146 ? -13.141 24.375 17.031 1 96.44 146 GLY B CA 1
ATOM 2651 C C . GLY B 1 146 ? -13.148 23.391 15.867 1 96.44 146 GLY B C 1
ATOM 2652 O O . GLY B 1 146 ? -13.977 22.469 15.828 1 96.44 146 GLY B O 1
ATOM 2653 N N . TRP B 1 147 ? -12.297 23.578 14.922 1 98 147 TRP B N 1
ATOM 2654 C CA . TRP B 1 147 ? -12.188 22.672 13.781 1 98 147 TRP B CA 1
ATOM 2655 C C . TRP B 1 147 ? -11.016 21.719 13.961 1 98 147 TRP B C 1
ATOM 2657 O O . TRP B 1 147 ? -9.883 22.141 14.219 1 98 147 TRP B O 1
ATOM 2667 N N . PHE B 1 148 ? -11.32 20.422 13.812 1 98.31 148 PHE B N 1
ATOM 2668 C CA . PHE B 1 148 ? -10.359 19.344 14.055 1 98.31 148 PHE B CA 1
ATOM 2669 C C . PHE B 1 148 ? -10.133 18.531 12.789 1 98.31 148 PHE B C 1
ATOM 2671 O O . PHE B 1 148 ? -11.055 18.328 12 1 98.31 148 PHE B O 1
ATOM 2678 N N . ILE B 1 149 ? -8.867 18.109 12.586 1 98.69 149 ILE B N 1
ATOM 2679 C CA . ILE B 1 149 ? -8.625 17.094 11.555 1 98.69 149 ILE B CA 1
ATOM 2680 C C . ILE B 1 149 ? -9.492 15.867 11.82 1 98.69 149 ILE B C 1
ATOM 2682 O O . ILE B 1 149 ? -9.617 15.43 12.969 1 98.69 149 ILE B O 1
ATOM 2686 N N . CYS B 1 150 ? -10.062 15.328 10.75 1 98.44 150 CYS B N 1
ATOM 2687 C CA . CYS B 1 150 ? -10.977 14.203 10.945 1 98.44 150 CYS B CA 1
ATOM 2688 C C . CYS B 1 150 ? -10.914 13.242 9.766 1 98.44 150 CYS B C 1
ATOM 2690 O O . CYS B 1 150 ? -10.406 13.594 8.695 1 98.44 150 CYS B O 1
ATOM 2692 N N . THR B 1 151 ? -11.297 12.055 9.945 1 98.12 151 THR B N 1
ATOM 2693 C CA . THR B 1 151 ? -11.484 11.055 8.898 1 98.12 151 THR B CA 1
ATOM 2694 C C . THR B 1 151 ? -12.906 10.508 8.914 1 98.12 151 THR B C 1
ATOM 2696 O O . THR B 1 151 ? -13.523 10.398 9.977 1 98.12 151 THR B O 1
ATOM 2699 N N . SER B 1 152 ? -13.375 10.133 7.781 1 96.62 152 SER B N 1
ATOM 2700 C CA . SER B 1 152 ? -14.703 9.547 7.609 1 96.62 152 SER B CA 1
ATOM 2701 C C . SER B 1 152 ? -14.75 8.117 8.125 1 96.62 152 SER B C 1
ATOM 2703 O O . SER B 1 152 ? -13.711 7.449 8.219 1 96.62 152 SER B O 1
ATOM 2705 N N . CYS B 1 153 ? -15.953 7.668 8.359 1 95.44 153 CYS B N 1
ATOM 2706 C CA . CYS B 1 153 ? -16.141 6.258 8.695 1 95.44 153 CYS B CA 1
ATOM 2707 C C . CYS B 1 153 ? -15.93 5.379 7.465 1 95.44 153 CYS B C 1
ATOM 2709 O O . CYS B 1 153 ? -15.625 4.191 7.594 1 95.44 153 CYS B O 1
ATOM 2711 N N . ASN B 1 154 ? -16.156 6.016 6.367 1 95.75 154 ASN B N 1
ATOM 2712 C CA . ASN B 1 154 ? -15.969 5.281 5.121 1 95.75 154 ASN B CA 1
ATOM 2713 C C . ASN B 1 154 ? -14.492 5.211 4.742 1 95.75 154 ASN B C 1
ATOM 2715 O O . ASN B 1 154 ? -13.75 6.18 4.926 1 95.75 154 ASN B O 1
ATOM 2719 N N . SER B 1 155 ? -14.117 4.086 4.184 1 95.69 155 SER B N 1
ATOM 2720 C CA . SER B 1 155 ? -12.734 3.873 3.773 1 95.69 155 SER B CA 1
ATOM 2721 C C . SER B 1 155 ? -12.414 4.656 2.506 1 95.69 155 SER B C 1
ATOM 2723 O O . SER B 1 155 ? -13.258 4.789 1.617 1 95.69 155 SER B O 1
ATOM 2725 N N . GLY B 1 156 ? -11.164 5.152 2.51 1 97.12 156 GLY B N 1
ATOM 2726 C CA . GLY B 1 156 ? -10.648 5.719 1.276 1 97.12 156 GLY B CA 1
ATOM 2727 C C . GLY B 1 156 ? -11.023 7.176 1.085 1 97.12 156 GLY B C 1
ATOM 2728 O O . GLY B 1 156 ? -10.742 7.762 0.037 1 97.12 156 GLY B O 1
ATOM 2729 N N . GLU B 1 157 ? -11.703 7.766 2.053 1 97.88 157 GLU B N 1
ATOM 2730 C CA . GLU B 1 157 ? -12.133 9.156 1.951 1 97.88 157 GLU B CA 1
ATOM 2731 C C . GLU B 1 157 ? -10.992 10.109 2.311 1 97.88 157 GLU B C 1
ATOM 2733 O O . GLU B 1 157 ? -10.125 9.773 3.117 1 97.88 157 GLU B O 1
ATOM 2738 N N . PRO B 1 158 ? -10.992 11.258 1.721 1 98.38 158 PRO B N 1
ATOM 2739 C CA . PRO B 1 158 ? -9.977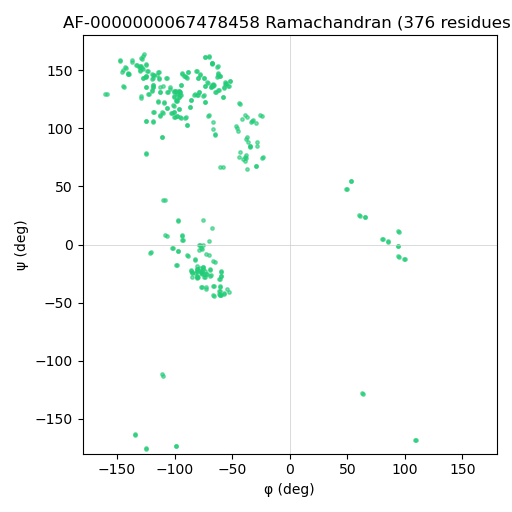 12.25 2.07 1 98.38 158 PRO B CA 1
ATOM 2740 C C . PRO B 1 158 ? -10.055 12.68 3.533 1 98.38 158 PRO B C 1
ATOM 2742 O O . PRO B 1 158 ? -11.141 12.703 4.117 1 98.38 158 PRO B O 1
ATOM 2745 N N . VAL B 1 159 ? -8.93 12.977 4.098 1 98.75 159 VAL B N 1
ATOM 2746 C CA . VAL B 1 159 ? -8.875 13.578 5.426 1 98.75 159 VAL B CA 1
ATOM 2747 C C . VAL B 1 159 ? -9.43 15 5.375 1 98.75 159 VAL B C 1
ATOM 2749 O O . VAL B 1 159 ? -9.125 15.758 4.457 1 98.75 159 VAL B O 1
ATOM 2752 N N . GLY B 1 160 ? -10.266 15.328 6.371 1 97.88 160 GLY B N 1
ATOM 2753 C CA . GLY B 1 160 ? -10.906 16.625 6.348 1 97.88 160 GLY B CA 1
ATOM 2754 C C . GLY B 1 160 ? -10.867 17.344 7.691 1 97.88 160 GLY B C 1
ATOM 2755 O O . GLY B 1 160 ? -9.969 17.094 8.5 1 97.88 160 GLY B O 1
ATOM 2756 N N . MET B 1 161 ? -11.711 18.344 7.809 1 98.06 161 MET B N 1
ATOM 2757 C CA . MET B 1 161 ? -11.93 19.109 9.039 1 98.06 161 MET B CA 1
ATOM 2758 C C . MET B 1 161 ? -13.375 18.969 9.508 1 98.06 161 MET B C 1
ATOM 2760 O O . MET B 1 161 ? -14.289 18.844 8.695 1 98.06 161 MET B O 1
ATOM 2764 N N . THR B 1 162 ? -13.523 18.969 10.828 1 97.38 162 THR B N 1
ATOM 2765 C CA . THR B 1 162 ? -14.883 18.938 11.367 1 97.38 162 THR B CA 1
ATOM 2766 C C . THR B 1 162 ? -14.969 19.75 12.656 1 97.38 162 THR B C 1
ATOM 2768 O O . THR B 1 162 ? -13.977 19.891 13.375 1 97.38 162 THR B O 1
ATOM 2771 N N . ASP B 1 163 ? -16.109 20.328 12.883 1 96.25 163 ASP B N 1
ATOM 2772 C CA . ASP B 1 163 ? -16.359 21.016 14.141 1 96.25 163 ASP B CA 1
ATOM 2773 C C . ASP B 1 163 ? -17.312 20.219 15.031 1 96.25 163 ASP B C 1
ATOM 2775 O O . ASP B 1 163 ? -17.781 20.719 16.062 1 96.25 163 ASP B O 1
ATOM 2779 N N . ILE B 1 164 ? -17.609 19.016 14.602 1 92.81 164 ILE B N 1
ATOM 2780 C CA . ILE B 1 164 ? -18.484 18.141 15.367 1 92.81 164 ILE B CA 1
ATOM 2781 C C . ILE B 1 164 ? -17.672 16.938 15.891 1 92.81 164 ILE B C 1
ATOM 2783 O O . ILE B 1 164 ? -17.25 16.094 15.109 1 92.81 164 ILE B O 1
ATOM 2787 N N . LEU B 1 165 ? -17.484 16.906 17.188 1 86.38 165 LEU B N 1
ATOM 2788 C CA . LEU B 1 165 ? -16.672 15.852 17.781 1 86.38 165 LEU B CA 1
ATOM 2789 C C . LEU B 1 165 ? -17.547 14.688 18.234 1 86.38 165 LEU B C 1
ATOM 2791 O O . LEU B 1 165 ? -18.656 14.891 18.719 1 86.38 165 LEU B O 1
ATOM 2795 N N . GLY B 1 166 ? -17.078 13.414 18.203 1 75.31 166 GLY B N 1
ATOM 2796 C CA . GLY B 1 166 ? -17.688 12.234 18.781 1 75.31 166 GLY B CA 1
ATOM 2797 C C . GLY B 1 166 ? -18.797 11.641 17.938 1 75.31 166 GLY B C 1
ATOM 2798 O O . GLY B 1 166 ? -19.547 10.773 18.391 1 75.31 166 GLY B O 1
ATOM 2799 N N . LYS B 1 167 ? -19.078 12.078 16.812 1 75.75 167 LYS B N 1
ATOM 2800 C CA . LYS B 1 167 ? -20.203 11.547 16.047 1 75.75 167 LYS B CA 1
ATOM 2801 C C . LYS B 1 167 ? -19.703 10.766 14.82 1 75.75 167 LYS B C 1
ATOM 2803 O O . LYS B 1 167 ? -18.922 9.828 14.953 1 75.75 167 LYS B O 1
ATOM 2808 N N . ARG B 1 168 ? -19.938 11.297 13.68 1 83 168 ARG B N 1
ATOM 2809 C CA . ARG B 1 168 ? -19.891 10.625 12.383 1 83 168 ARG B CA 1
ATOM 2810 C C . ARG B 1 168 ? -18.453 10.516 11.875 1 83 168 ARG B C 1
ATOM 2812 O O . ARG B 1 168 ? -18.125 9.594 11.133 1 83 168 ARG B O 1
ATOM 2819 N N . GLU B 1 169 ? -17.547 11.383 12.398 1 93.62 169 GLU B N 1
ATOM 2820 C CA . GLU B 1 169 ? -16.172 11.398 11.938 1 93.62 169 GLU B CA 1
ATOM 2821 C C . GLU B 1 169 ? -15.203 11.094 13.078 1 93.62 169 GLU B C 1
ATOM 2823 O O . GLU B 1 169 ? -15.516 11.344 14.242 1 93.62 169 GLU B O 1
ATOM 2828 N N . HIS B 1 170 ? -14.172 10.469 12.789 1 96.38 170 HIS B N 1
ATOM 2829 C CA . HIS B 1 170 ? -13.125 10.219 13.773 1 96.38 170 HIS B CA 1
ATOM 2830 C C . HIS B 1 170 ? -12.195 11.414 13.914 1 96.38 170 HIS B C 1
ATOM 2832 O O . HIS B 1 170 ? -11.695 11.938 12.914 1 96.38 170 HIS B O 1
ATOM 2838 N N . THR B 1 171 ? -11.969 11.852 15.141 1 98 171 THR B N 1
ATOM 2839 C CA . THR B 1 171 ? -11.086 12.984 15.375 1 98 171 THR B CA 1
ATOM 2840 C C . THR B 1 171 ? -9.93 12.594 16.281 1 98 171 THR B C 1
ATOM 2842 O O . THR B 1 171 ? -9.039 13.406 16.562 1 98 171 THR B O 1
ATOM 2845 N N . GLU B 1 172 ? -9.961 11.398 16.828 1 97.12 172 GLU B N 1
ATOM 2846 C CA . GLU B 1 172 ? -8.875 10.883 17.656 1 97.12 172 GLU B CA 1
ATOM 2847 C C . GLU B 1 172 ? -7.953 9.969 16.844 1 97.12 172 GLU B C 1
ATOM 2849 O O . GLU B 1 172 ? -8.422 9.078 16.141 1 97.12 172 GLU B O 1
ATOM 2854 N N . PHE B 1 173 ? -6.668 10.234 16.984 1 98.44 173 PHE B N 1
ATOM 2855 C CA . PHE B 1 173 ? -5.688 9.5 16.188 1 98.44 173 PHE B CA 1
ATOM 2856 C C . PHE B 1 173 ? -4.574 8.953 17.078 1 98.44 173 PHE B C 1
ATOM 2858 O O . PHE B 1 173 ? -4.254 9.531 18.109 1 98.44 173 PHE B O 1
ATOM 2865 N N . SER B 1 174 ? -4 7.871 16.734 1 98.44 174 SER B N 1
ATOM 2866 C CA . SER B 1 174 ? -2.764 7.355 17.312 1 98.44 174 SER B CA 1
ATOM 2867 C C . SER B 1 174 ? -1.558 7.719 16.438 1 98.44 174 SER B C 1
ATOM 2869 O O . SER B 1 174 ? -1.602 7.586 15.219 1 98.44 174 SER B O 1
ATOM 2871 N N . PHE B 1 175 ? -0.548 8.258 17.031 1 98.19 175 PHE B N 1
ATOM 2872 C CA . PHE B 1 175 ? 0.735 8.539 16.406 1 98.19 175 PHE B CA 1
ATOM 2873 C C . PHE B 1 175 ? 1.732 7.422 16.672 1 98.19 175 PHE B C 1
ATOM 2875 O O . PHE B 1 175 ? 2.096 7.176 17.828 1 98.19 175 PHE B O 1
ATOM 2882 N N . ARG B 1 176 ? 2.148 6.773 15.648 1 97.88 176 ARG B N 1
ATOM 2883 C CA . ARG B 1 176 ? 3.146 5.719 15.812 1 97.88 176 ARG B CA 1
ATOM 2884 C C . ARG B 1 176 ? 4.492 6.145 15.227 1 97.88 176 ARG B C 1
ATOM 2886 O O . ARG B 1 176 ? 4.582 6.473 14.047 1 97.88 176 ARG B O 1
ATOM 2893 N N . ARG B 1 177 ? 5.469 6.133 16.047 1 97.25 177 ARG B N 1
ATOM 2894 C CA . ARG B 1 177 ? 6.789 6.578 15.617 1 97.25 177 ARG B CA 1
ATOM 2895 C C . ARG B 1 177 ? 7.324 5.699 14.492 1 97.25 177 ARG B C 1
ATOM 2897 O O . ARG B 1 177 ? 7.16 4.477 14.523 1 97.25 177 ARG B O 1
ATOM 2904 N N . VAL B 1 178 ? 7.828 6.32 13.484 1 93.81 178 VAL B N 1
ATOM 2905 C CA . VAL B 1 178 ? 8.461 5.625 12.367 1 93.81 178 VAL B CA 1
ATOM 2906 C C . VAL B 1 178 ? 9.953 5.457 12.648 1 93.81 178 VAL B C 1
ATOM 2908 O O . VAL B 1 178 ? 10.648 6.434 12.938 1 93.81 178 VAL B O 1
ATOM 2911 N N . HIS B 1 179 ? 10.352 4.312 12.883 1 82.12 179 HIS B N 1
ATOM 2912 C CA . HIS B 1 179 ? 11.766 4.051 13.125 1 82.12 179 HIS B CA 1
ATOM 2913 C C . HIS B 1 179 ? 12.516 3.826 11.82 1 82.12 179 HIS B C 1
ATOM 2915 O O . HIS B 1 179 ? 11.945 3.316 10.852 1 82.12 179 HIS B O 1
ATOM 2921 N N . LYS B 1 180 ? 13.398 4.57 11.508 1 60.56 180 LYS B N 1
ATOM 2922 C CA . LYS B 1 180 ? 14.234 4.238 10.359 1 60.56 180 LYS B CA 1
ATOM 2923 C C . LYS B 1 180 ? 14.5 2.738 10.289 1 60.56 180 LYS B C 1
ATOM 2925 O O . LYS B 1 180 ? 15.07 2.16 11.219 1 60.56 180 LYS B O 1
ATOM 2930 N N . ALA B 1 181 ? 13.656 1.858 10.102 1 44.66 181 ALA B N 1
ATOM 2931 C CA . ALA B 1 181 ? 14.219 0.526 9.883 1 44.66 181 ALA B CA 1
ATOM 2932 C C . ALA B 1 181 ? 15.547 0.604 9.141 1 44.66 181 ALA B C 1
ATOM 2934 O O . ALA B 1 181 ? 15.664 1.296 8.125 1 44.66 181 ALA B O 1
ATOM 2935 N N . GLU B 1 182 ? 16.641 0.407 9.805 1 39.81 182 GLU B N 1
ATOM 2936 C CA . GLU B 1 182 ? 17.922 0.069 9.18 1 39.81 182 GLU B CA 1
ATOM 2937 C C . GLU B 1 182 ? 17.734 -0.928 8.039 1 39.81 182 GLU B C 1
ATOM 2939 O O . GLU B 1 182 ? 17.141 -1.996 8.234 1 39.81 182 GLU B O 1
ATOM 2944 N N . MET B 1 183 ? 17.25 -0.629 6.961 1 38.62 183 MET B N 1
ATOM 2945 C CA . MET B 1 183 ? 17.406 -1.601 5.883 1 38.62 183 MET B CA 1
ATOM 2946 C C . MET B 1 183 ? 18.672 -2.436 6.086 1 38.62 183 MET B C 1
ATOM 2948 O O . MET B 1 183 ? 19.766 -1.892 6.23 1 38.62 183 MET B O 1
ATOM 2952 N N . SER B 1 184 ? 18.641 -3.484 6.762 1 36.09 184 SER B N 1
ATOM 2953 C CA . SER B 1 184 ? 19.781 -4.398 6.859 1 36.09 184 SER B CA 1
ATOM 2954 C C . SER B 1 184 ? 20.5 -4.535 5.523 1 36.09 184 SER B C 1
ATOM 2956 O O . SER B 1 184 ? 19.859 -4.715 4.484 1 36.09 184 SER B O 1
ATOM 2958 N N . PRO B 1 185 ? 21.75 -4.039 5.344 1 33.59 185 PRO B N 1
ATOM 2959 C CA . PRO B 1 185 ? 22.609 -4.309 4.184 1 33.59 185 PRO B CA 1
ATOM 2960 C C . PRO B 1 185 ? 22.641 -5.789 3.809 1 33.59 185 PRO B C 1
ATOM 2962 O O . PRO B 1 185 ? 22.656 -6.652 4.688 1 33.59 185 PRO B O 1
ATOM 2965 N N . ILE B 1 186 ? 21.953 -6.277 2.855 1 37.56 186 ILE B N 1
ATOM 2966 C CA . ILE B 1 186 ? 22.406 -7.578 2.375 1 37.56 186 ILE B CA 1
ATOM 2967 C C . ILE B 1 186 ? 23.938 -7.629 2.385 1 37.56 186 ILE B C 1
ATOM 2969 O O . ILE B 1 186 ? 24.594 -6.781 1.783 1 37.56 186 ILE B O 1
ATOM 2973 N N . GLU B 1 187 ? 24.562 -8.078 3.461 1 32.62 187 GLU B N 1
ATOM 2974 C CA . GLU B 1 187 ? 25.969 -8.422 3.562 1 32.62 187 GLU B CA 1
ATOM 2975 C C . GLU B 1 187 ? 26.484 -9.078 2.279 1 32.62 187 GLU B C 1
ATOM 2977 O O . GLU B 1 187 ? 25.969 -10.117 1.864 1 32.62 187 GLU B O 1
ATOM 2982 N N . ALA B 1 188 ? 27.047 -8.359 1.299 1 31.14 188 ALA B N 1
ATOM 2983 C CA . ALA B 1 188 ? 27.938 -8.891 0.275 1 31.14 188 ALA B CA 1
ATOM 2984 C C . ALA B 1 188 ? 28.969 -9.844 0.884 1 31.14 188 ALA B C 1
ATOM 2986 O O . ALA B 1 188 ? 29.797 -9.422 1.693 1 31.14 188 ALA B O 1
ATOM 2987 N N . THR B 1 189 ? 28.578 -11.023 1.232 1 26.39 189 THR B N 1
ATOM 2988 C CA . THR B 1 189 ? 29.656 -11.969 1.479 1 26.39 189 THR B CA 1
ATOM 2989 C C . THR B 1 189 ? 30.688 -11.922 0.357 1 26.39 189 THR B C 1
ATOM 2991 O O . THR B 1 189 ? 30.344 -12.102 -0.814 1 26.39 189 THR B O 1
ATOM 2994 N N . GLU B 1 190 ? 31.844 -11.258 0.563 1 25 190 GLU B N 1
ATOM 2995 C CA . GLU B 1 190 ? 33.094 -11.547 -0.128 1 25 190 GLU B CA 1
ATOM 2996 C C . GLU B 1 190 ? 33.375 -13.047 -0.18 1 25 190 GLU B C 1
ATOM 2998 O O . GLU B 1 190 ? 33.125 -13.766 0.792 1 25 190 GLU B O 1
#

Solvent-accessible surface area (backbone atoms only — not comparable to full-atom values): 21351 Å² total; per-residue (Å²): 137,86,80,73,76,69,71,69,69,66,62,61,64,59,57,62,62,68,61,55,58,78,70,75,71,72,76,74,60,44,44,24,33,46,28,43,82,80,54,20,29,36,26,55,52,92,82,38,49,22,33,30,71,66,47,86,33,50,48,65,32,55,33,32,36,36,83,50,82,58,97,81,64,53,74,91,58,29,48,42,25,35,44,12,28,79,91,26,37,28,21,43,31,55,47,60,54,90,91,50,93,56,58,37,57,41,71,38,90,39,44,44,72,61,49,71,68,46,58,61,80,77,34,36,44,33,29,25,21,42,31,72,60,87,70,35,31,35,40,30,31,62,69,47,73,67,30,24,47,26,34,55,80,53,74,63,35,58,49,35,50,38,72,64,80,87,61,79,36,44,48,48,27,35,75,39,74,57,69,80,72,74,75,73,72,80,76,76,78,128,136,86,78,82,73,69,74,70,66,67,65,62,63,59,58,60,61,68,60,54,59,76,72,73,71,73,77,75,62,45,45,25,35,45,27,43,82,81,54,20,28,37,27,55,52,93,83,38,48,22,33,30,71,66,48,88,33,50,45,65,34,54,34,33,36,35,83,52,80,59,95,81,63,53,73,89,56,28,49,42,26,36,44,11,27,78,90,25,38,28,22,43,30,54,48,61,54,91,92,49,93,57,58,36,57,41,70,39,89,38,44,45,74,62,49,72,70,47,58,61,80,77,34,38,44,33,28,24,21,41,30,72,61,87,70,34,31,34,39,30,32,63,69,46,72,69,28,24,46,26,34,56,79,54,73,64,35,60,48,34,50,39,72,65,81,87,62,78,36,44,47,48,27,35,75,40,74,56,68,78,70,72,73,72,72,80,75,76,77,126

Secondary structure (DSSP, 8-state):
---GGGGGGHHHHHHHHHT--------PPEEEEEEETTSEEEEEETTEEEEEE--TTB-PPPEEEEE---TT--GGG-EEEEEEETTTTEEEEEE--TT-SS-EEEEEE--HHHHHTS-HHHHGGG-EEEEEETTEEEEEESSSTT-EEEB-SSTTPBPEEES--SSSSB--EEEEE-------------/---TTGGGGHHHHHHHHHTS-------PPEEEEEEETTSEEEEEETTEEEEEE--TTB-PPPEEEEE---TT--GGG-EEEEEEETTTTEEEEEE--TT-SS-EEEEEE--HHHHHTS-HHHHGGG-EEEEEETTEEEEEESSSTT-EEEB-SSTTPBPEEES--SSSSB--EEEEE-------------

Nearest PDB structures (foldseek):
  6ncu-assembly2_B  TM=9.701E-01  e=4.714E-21  Homo sapiens
  5hn1-assembly1_B  TM=9.757E-01  e=1.051E-19  Homo sapiens
  5hn1-assembly1_A  TM=9.734E-01  e=1.590E-19  Homo sapiens
  6ncu-assembly2_A-3  TM=9.710E-01  e=3.280E-19  Homo sapiens
  3pok-assembly1_A  TM=8.391E-01  e=6.586E-10  Homo sapiens